Protein AF-A0A956T4F5-F1 (afdb_monomer)

Solvent-accessible surface area (backbone atoms only — not comparable to full-atom values): 15532 Å² total; per-residue (Å²): 133,88,69,66,52,70,60,81,88,74,70,82,88,68,97,42,76,66,61,39,50,54,54,38,51,53,53,50,50,52,49,47,51,52,44,39,70,31,32,13,42,16,60,42,51,35,30,47,86,89,40,77,36,10,12,63,52,49,34,83,88,35,8,64,50,101,41,30,34,31,55,33,59,50,64,22,69,55,104,52,59,68,30,58,40,16,63,49,53,68,54,77,73,78,88,70,87,65,55,67,67,52,47,54,20,51,56,23,54,68,61,42,72,84,61,67,57,30,26,33,36,29,26,37,18,40,54,58,66,95,82,64,94,74,55,38,65,18,28,36,34,31,26,48,99,24,27,53,62,45,75,46,72,70,45,92,64,59,32,52,47,29,43,35,34,42,35,45,39,77,91,61,58,55,40,98,80,68,66,43,73,48,97,41,72,66,54,55,50,51,53,52,49,52,40,53,24,47,40,50,51,51,47,55,35,53,54,56,48,55,59,47,48,54,50,52,51,51,45,64,74,61,76,74,68,66,75,66,56,60,58,50,52,55,57,55,47,47,78,75,34,41,46,36,38,33,64,44,60,50,59,66,65,44,72,80,49,84,70,54,68,74,54,57,56,45,54,54,48,54,47,54,44,50,52,49,44,43,56,63,56,71,111

Nearest PDB structures (foldseek):
  4z1i-assembly2_D  TM=3.838E-01  e=1.469E-02  Homo sapiens
  7k7t-assembly1_A  TM=4.422E-01  e=2.467E-01  Homo sapiens
  7k7t-assembly2_B  TM=4.558E-01  e=5.298E-01  Homo sapiens

Foldseek 3Di:
DQDADEDDDFDPDDDDPVVRVVVSVVVLVVVCVQCLAWQLQALHFYARPNDTRNAPLSHPQAHDDPFKFFQAKWFFAFPAPKRFGRPCNQDQDDQDPDDPSNNLSSLLSNLDDDDGIGQKIKTWMAGHDPDDDPFGFAKEQEDENSTRLDIDGLFPDGHRIYMYIYHYCPPFDADPVNSGGDPDPVVVVVSLRNLVRVLVLLVVLLVLVVVVVVVVVVCVVVVDDDLVVLVVSLVVVSVVTSSSNSLSVLVSVCVVDPNDVVSVVVSVVVSVRSVVNSVSSVD

Sequence (283 aa):
VKTTLTVKLRAEGESSWVGGIVKTADLNSEIQNVLGKWCYTCPVPLIVDGRRLDSLQACRGHGWGPTTYPLALGFAEAPLPALPISPGTFEKRPKSKGHRVEQDATEAMARVSPRSVASVPFLVTYHLEEKERTPHQSLIYWVEDGVVVETEPLLCEQSTTTVGCFVNAEGLEADSSCLRLRDTEERARRKMMVREAVATELREISVLDESLEELAESARSQGSLNRKMFLLAGFGAFWVSPVAAVLLAGAAWFSGRSPDAQIQERIRRYRAEIEELLGILES

Structure (mmCIF, N/CA/C/O backbone):
data_AF-A0A956T4F5-F1
#
_entry.id   AF-A0A956T4F5-F1
#
loop_
_atom_site.group_PDB
_atom_site.id
_atom_site.type_symbol
_atom_site.label_atom_id
_atom_site.label_alt_id
_atom_site.label_comp_id
_atom_site.label_asym_id
_atom_site.label_entity_id
_atom_site.label_seq_id
_atom_site.pdbx_PDB_ins_code
_atom_site.Cartn_x
_atom_site.Cartn_y
_atom_site.Cartn_z
_atom_site.occupancy
_atom_site.B_iso_or_equiv
_atom_site.auth_seq_id
_atom_site.auth_comp_id
_atom_site.auth_asym_id
_atom_site.auth_atom_id
_atom_site.pdbx_PDB_model_num
ATOM 1 N N . VAL A 1 1 ? 4.367 -26.114 -7.896 1.00 45.06 1 VAL A N 1
ATOM 2 C CA . VAL A 1 1 ? 5.340 -25.539 -8.856 1.00 45.06 1 VAL A CA 1
ATOM 3 C C . VAL A 1 1 ? 5.449 -24.054 -8.541 1.00 45.06 1 VAL A C 1
ATOM 5 O O . VAL A 1 1 ? 4.413 -23.410 -8.497 1.00 45.06 1 VAL A O 1
ATOM 8 N N . LYS A 1 2 ? 6.634 -23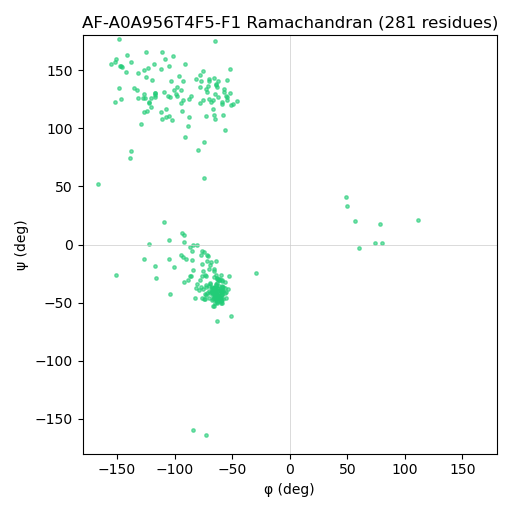.529 -8.194 1.00 52.97 2 LYS A N 1
ATOM 9 C CA . LYS A 1 2 ? 6.825 -22.083 -7.974 1.00 52.97 2 LYS A CA 1
ATOM 10 C C . LYS A 1 2 ? 7.171 -21.458 -9.323 1.00 52.97 2 LYS A C 1
ATOM 12 O O . LYS A 1 2 ? 8.283 -21.642 -9.804 1.00 52.97 2 LYS A O 1
ATOM 17 N N . THR A 1 3 ? 6.203 -20.805 -9.952 1.00 72.69 3 THR A N 1
ATOM 18 C CA . THR A 1 3 ? 6.427 -20.055 -11.192 1.00 72.69 3 THR A CA 1
ATOM 19 C C . THR A 1 3 ? 7.143 -18.758 -10.836 1.00 72.69 3 THR A C 1
ATOM 21 O O . THR A 1 3 ? 6.658 -18.015 -9.992 1.00 72.69 3 THR A O 1
ATOM 24 N N . THR A 1 4 ? 8.299 -18.497 -11.441 1.00 74.62 4 THR A N 1
ATOM 25 C CA . THR A 1 4 ? 9.042 -17.236 -11.303 1.00 74.62 4 THR A CA 1
ATOM 26 C C . THR A 1 4 ? 9.103 -16.578 -12.671 1.00 74.62 4 THR A C 1
ATOM 28 O O . THR A 1 4 ? 9.553 -17.215 -13.625 1.00 74.62 4 THR A O 1
ATOM 31 N N . LEU A 1 5 ? 8.697 -15.311 -12.771 1.00 75.19 5 LEU A N 1
ATOM 32 C CA . LEU A 1 5 ? 8.896 -14.530 -13.987 1.00 75.19 5 LEU A CA 1
ATOM 33 C C . LEU A 1 5 ? 10.273 -13.868 -13.914 1.00 75.19 5 LEU A C 1
ATOM 35 O O . LEU A 1 5 ? 10.508 -12.978 -13.098 1.00 75.19 5 LEU A O 1
ATOM 39 N N . THR A 1 6 ? 11.202 -14.344 -14.744 1.00 73.94 6 THR A N 1
ATOM 40 C CA . THR A 1 6 ? 12.528 -13.735 -14.902 1.00 73.94 6 THR A CA 1
ATOM 41 C C . THR A 1 6 ? 12.632 -13.126 -16.288 1.00 73.94 6 THR A C 1
ATOM 43 O O . THR A 1 6 ? 12.647 -13.852 -17.281 1.00 73.94 6 THR A O 1
ATOM 46 N N . VAL A 1 7 ? 12.743 -11.802 -16.354 1.00 72.31 7 VAL A N 1
ATOM 47 C CA . VAL A 1 7 ? 12.974 -11.092 -17.616 1.00 72.31 7 VAL A CA 1
ATOM 48 C C . VAL A 1 7 ? 14.481 -10.890 -17.776 1.00 72.31 7 VAL A C 1
ATOM 50 O O . VAL A 1 7 ? 15.108 -10.216 -16.962 1.00 72.31 7 VAL A O 1
ATOM 53 N N . LYS A 1 8 ? 15.070 -11.521 -18.800 1.00 68.00 8 LYS A N 1
ATOM 54 C CA . LYS A 1 8 ? 16.459 -11.300 -19.235 1.00 68.00 8 LYS A CA 1
ATOM 55 C C . LYS A 1 8 ? 16.438 -10.905 -20.700 1.00 68.00 8 LYS A C 1
ATOM 57 O O . LYS A 1 8 ? 16.079 -11.727 -21.539 1.00 68.00 8 LYS A O 1
ATOM 62 N N . LEU A 1 9 ? 16.840 -9.679 -21.005 1.00 61.72 9 LEU A N 1
ATOM 63 C CA . LEU A 1 9 ? 16.945 -9.223 -22.384 1.00 61.72 9 LEU A CA 1
ATOM 64 C C . LEU A 1 9 ? 18.374 -9.370 -22.900 1.00 61.72 9 LEU A C 1
ATOM 66 O O . LEU A 1 9 ? 19.352 -9.183 -22.175 1.00 61.72 9 LEU A O 1
ATOM 70 N N . ARG A 1 10 ? 18.478 -9.696 -24.186 1.00 58.00 10 ARG A N 1
ATOM 71 C CA . ARG A 1 10 ? 19.693 -9.562 -24.986 1.00 58.00 10 ARG A CA 1
ATOM 72 C C . ARG A 1 10 ? 19.320 -8.772 -26.230 1.00 58.00 10 ARG A C 1
ATOM 74 O O . ARG A 1 10 ? 18.398 -9.173 -26.931 1.00 58.00 10 ARG A O 1
ATOM 81 N N . ALA A 1 11 ? 20.025 -7.679 -26.507 1.00 56.50 11 ALA A N 1
ATOM 82 C CA . ALA A 1 11 ? 19.930 -7.032 -27.808 1.00 56.50 11 ALA A CA 1
ATOM 83 C C . ALA A 1 11 ? 20.501 -7.982 -28.877 1.00 56.50 11 ALA A C 1
ATOM 85 O O . ALA A 1 11 ? 21.700 -8.271 -28.881 1.00 56.50 11 ALA A O 1
ATOM 86 N N . GLU A 1 12 ? 19.651 -8.505 -29.759 1.00 49.56 12 GLU A N 1
ATOM 87 C CA . GLU A 1 12 ? 20.096 -9.243 -30.942 1.00 49.56 12 GLU A CA 1
ATOM 88 C C . GLU A 1 12 ? 20.382 -8.255 -32.084 1.00 49.56 12 GLU A C 1
ATOM 90 O O . GLU A 1 12 ? 19.535 -7.430 -32.418 1.00 49.56 12 GLU A O 1
ATOM 95 N N . GLY A 1 13 ? 21.575 -8.347 -32.692 1.00 55.25 13 GLY A N 1
ATOM 96 C CA . GLY A 1 13 ? 21.835 -7.753 -34.012 1.00 55.25 13 GLY A CA 1
ATOM 97 C C . GLY A 1 13 ? 22.795 -6.559 -34.128 1.00 55.25 13 GLY A C 1
ATOM 98 O O . GLY A 1 13 ? 22.721 -5.876 -35.146 1.00 55.25 13 GLY A O 1
ATOM 99 N N . GLU A 1 14 ? 23.716 -6.289 -33.190 1.00 51.12 14 GLU A N 1
ATOM 100 C CA . GLU A 1 14 ? 24.635 -5.133 -33.319 1.00 51.12 14 GLU A CA 1
ATOM 101 C C . GLU A 1 14 ? 26.137 -5.460 -33.358 1.00 51.12 14 GLU A C 1
ATOM 103 O O . GLU A 1 14 ? 26.650 -6.322 -32.648 1.00 51.12 14 GLU A O 1
ATOM 108 N N . SER A 1 15 ? 26.849 -4.706 -34.206 1.00 54.31 15 SER A N 1
ATOM 109 C CA . SER A 1 15 ? 28.249 -4.886 -34.615 1.00 54.31 15 SER A CA 1
ATOM 110 C C . SER A 1 15 ? 29.295 -4.370 -33.617 1.00 54.31 15 SER A C 1
ATOM 112 O O . SER A 1 15 ? 30.492 -4.523 -33.862 1.00 54.31 15 SER A O 1
ATOM 114 N N . SER A 1 16 ? 28.884 -3.796 -32.479 1.00 61.06 16 SER A N 1
ATOM 115 C CA . SER A 1 16 ? 29.803 -3.441 -31.392 1.00 61.06 16 SER A CA 1
ATOM 116 C C . SER A 1 16 ? 29.287 -3.932 -30.041 1.00 61.06 16 SER A C 1
ATOM 118 O O . SER A 1 16 ? 28.170 -3.626 -29.624 1.00 61.06 16 SER A O 1
ATOM 120 N N . TRP A 1 17 ? 30.138 -4.678 -29.337 1.00 57.03 17 TRP A N 1
ATOM 121 C CA . TRP A 1 17 ? 29.844 -5.251 -28.023 1.00 57.03 17 TRP A CA 1
ATOM 122 C C . TRP A 1 17 ? 29.468 -4.181 -26.982 1.00 57.03 17 TRP A C 1
ATOM 124 O O . TRP A 1 17 ? 28.561 -4.392 -26.185 1.00 57.03 17 TRP A O 1
ATOM 134 N N . VAL A 1 18 ? 30.097 -3.001 -27.035 1.00 62.97 18 VAL A N 1
ATOM 135 C CA . VAL A 1 18 ? 29.829 -1.892 -26.100 1.00 62.97 18 VAL A CA 1
ATOM 136 C C . VAL A 1 18 ? 28.482 -1.214 -26.382 1.00 62.97 18 VAL A C 1
ATOM 138 O O . VAL A 1 18 ? 27.733 -0.948 -25.444 1.00 62.97 18 VAL A O 1
ATOM 141 N N . GLY A 1 19 ? 28.135 -0.976 -27.653 1.00 60.16 19 GLY A N 1
ATOM 142 C CA . GLY A 1 19 ? 26.847 -0.374 -28.029 1.00 60.16 19 GLY A CA 1
ATOM 143 C C . GLY A 1 19 ? 25.652 -1.258 -27.660 1.00 60.16 19 GLY A C 1
ATOM 144 O O . GLY A 1 19 ? 24.669 -0.766 -27.105 1.00 60.16 19 GLY A O 1
ATOM 145 N N . GLY A 1 20 ? 25.794 -2.575 -27.850 1.00 62.25 20 GLY A N 1
ATOM 146 C CA . GLY A 1 20 ? 24.788 -3.549 -27.427 1.00 62.25 20 GLY A CA 1
ATOM 147 C C . GLY A 1 20 ? 24.590 -3.594 -25.906 1.00 62.25 20 GLY A C 1
ATOM 148 O O . GLY A 1 20 ? 23.461 -3.762 -25.445 1.00 62.25 20 GLY A O 1
ATOM 149 N N . ILE A 1 21 ? 25.651 -3.388 -25.113 1.00 66.69 21 ILE A N 1
ATOM 150 C CA . ILE A 1 21 ? 25.569 -3.343 -23.641 1.00 66.69 21 ILE A CA 1
ATOM 151 C C . ILE A 1 21 ? 24.789 -2.117 -23.161 1.00 66.69 21 ILE A C 1
ATOM 153 O O . ILE A 1 21 ? 23.898 -2.267 -22.328 1.00 66.69 21 ILE A O 1
ATOM 157 N N . VAL A 1 22 ? 25.089 -0.924 -23.688 1.00 68.50 22 VAL A N 1
ATOM 158 C CA . VAL A 1 22 ? 24.422 0.321 -23.263 1.00 68.50 22 VAL A CA 1
ATOM 159 C C . VAL A 1 22 ? 22.933 0.285 -23.605 1.00 68.50 22 VAL A C 1
ATOM 161 O O . VAL A 1 22 ? 22.104 0.496 -22.726 1.00 68.50 22 VAL A O 1
ATOM 164 N N . LYS A 1 23 ? 22.572 -0.103 -24.836 1.00 71.75 23 LYS A N 1
ATOM 165 C CA . LYS A 1 23 ? 21.159 -0.211 -25.239 1.00 71.75 23 LYS A CA 1
ATOM 166 C C . LYS A 1 23 ? 20.384 -1.262 -24.446 1.00 71.75 23 LYS A C 1
ATOM 168 O O . LYS A 1 23 ? 19.222 -1.044 -24.117 1.00 71.75 23 LYS A O 1
ATOM 173 N N . THR A 1 24 ? 21.014 -2.395 -24.126 1.00 73.62 24 THR A N 1
ATOM 174 C CA . THR A 1 24 ? 20.380 -3.418 -23.279 1.00 73.62 24 THR A CA 1
ATOM 175 C C . THR A 1 24 ? 20.152 -2.882 -21.863 1.00 73.62 24 THR A C 1
ATOM 177 O O . THR A 1 24 ? 19.097 -3.130 -21.288 1.00 73.62 24 THR A O 1
ATOM 180 N N . ALA A 1 25 ? 21.099 -2.115 -21.314 1.00 76.31 25 ALA A N 1
ATOM 181 C CA . ALA A 1 25 ? 20.955 -1.498 -19.997 1.00 76.31 25 ALA A CA 1
ATOM 182 C C . ALA A 1 25 ? 19.829 -0.450 -19.959 1.00 76.31 25 ALA A C 1
ATOM 184 O O . ALA A 1 25 ? 19.040 -0.447 -19.013 1.00 76.31 25 ALA A O 1
ATOM 185 N N . ASP A 1 26 ? 19.711 0.386 -20.993 1.00 81.44 26 ASP A N 1
ATOM 186 C CA . ASP A 1 26 ? 18.638 1.381 -21.103 1.00 81.44 26 ASP A CA 1
ATOM 187 C C . ASP A 1 26 ? 17.261 0.710 -21.201 1.00 81.44 26 ASP A C 1
ATOM 189 O O . ASP A 1 26 ? 16.349 1.051 -20.447 1.00 81.44 26 ASP A O 1
ATOM 193 N N . LEU A 1 27 ? 17.133 -0.312 -22.056 1.00 81.06 27 LEU A N 1
ATOM 194 C CA . LEU A 1 27 ? 15.893 -1.073 -22.210 1.00 81.06 27 LEU A CA 1
ATOM 195 C C . LEU A 1 27 ? 15.505 -1.800 -20.914 1.00 81.06 27 LEU A C 1
ATOM 197 O O . LEU A 1 27 ? 14.345 -1.772 -20.502 1.00 81.06 27 LEU A O 1
ATOM 201 N N . ASN A 1 28 ? 16.470 -2.422 -20.235 1.00 79.50 28 ASN A N 1
ATOM 202 C CA . ASN A 1 28 ? 16.222 -3.077 -18.953 1.00 79.50 28 ASN A CA 1
ATOM 203 C C . ASN A 1 28 ? 15.793 -2.078 -17.876 1.00 79.50 28 ASN A C 1
ATOM 205 O O . ASN A 1 28 ? 14.898 -2.380 -17.088 1.00 79.50 28 ASN A O 1
ATOM 209 N N . SER A 1 29 ? 16.398 -0.888 -17.852 1.00 84.88 29 SER A N 1
ATOM 210 C CA . SER A 1 29 ? 16.014 0.195 -16.945 1.00 84.88 29 SER A CA 1
ATOM 211 C C . SER A 1 29 ? 14.584 0.666 -17.214 1.00 84.88 29 SER A C 1
ATOM 213 O O . SER A 1 29 ? 13.800 0.830 -16.279 1.00 84.88 29 SER A O 1
ATOM 215 N N . GLU A 1 30 ? 14.201 0.826 -18.482 1.00 88.19 30 GLU A N 1
ATOM 216 C CA . GLU A 1 30 ? 12.838 1.192 -18.870 1.00 88.19 30 GLU A CA 1
ATOM 217 C C . GLU A 1 30 ? 11.822 0.124 -18.445 1.00 88.19 30 GLU A C 1
ATOM 219 O O . GLU A 1 30 ? 10.842 0.440 -17.767 1.00 88.19 30 GLU A O 1
ATOM 224 N N . ILE A 1 31 ? 12.094 -1.152 -18.730 1.00 87.94 31 ILE A N 1
ATOM 225 C CA . ILE A 1 31 ? 11.236 -2.265 -18.304 1.00 87.94 31 ILE A CA 1
ATOM 226 C C . ILE A 1 31 ? 11.154 -2.346 -16.784 1.00 87.94 31 ILE A C 1
ATOM 228 O O . ILE A 1 31 ? 10.062 -2.482 -16.236 1.00 87.94 31 ILE A O 1
ATOM 232 N N . GLN A 1 32 ? 12.282 -2.229 -16.082 1.00 89.06 32 GLN A N 1
ATOM 233 C CA . GLN A 1 32 ? 12.299 -2.219 -14.625 1.00 89.06 32 GLN A CA 1
ATOM 234 C C . GLN A 1 32 ? 11.463 -1.057 -14.075 1.00 89.06 32 GLN A C 1
ATOM 236 O O . GLN A 1 32 ? 10.746 -1.230 -13.089 1.00 89.06 32 GLN A O 1
ATOM 241 N N . ASN A 1 33 ? 11.517 0.114 -14.709 1.00 90.56 33 ASN A N 1
ATOM 242 C CA . ASN A 1 33 ? 10.722 1.267 -14.315 1.00 90.56 33 ASN A CA 1
ATOM 243 C C . ASN A 1 33 ? 9.226 1.042 -14.537 1.00 90.56 33 ASN A C 1
ATOM 245 O O . ASN A 1 33 ? 8.443 1.365 -13.643 1.00 90.56 33 ASN A O 1
ATOM 249 N N . VAL A 1 34 ? 8.829 0.486 -15.683 1.00 92.75 34 VAL A N 1
ATOM 250 C CA . VAL A 1 34 ? 7.424 0.191 -16.001 1.00 92.75 34 VAL A CA 1
ATOM 251 C C . VAL A 1 34 ? 6.884 -0.904 -15.080 1.00 92.75 34 VAL A C 1
ATOM 253 O O . VAL A 1 34 ? 5.889 -0.687 -14.391 1.00 92.75 34 VAL A O 1
ATOM 256 N N . LEU A 1 35 ? 7.571 -2.044 -14.986 1.00 93.62 35 LEU A N 1
ATOM 257 C CA . LEU A 1 35 ? 7.162 -3.163 -14.134 1.00 93.62 35 LEU A CA 1
ATOM 258 C C . LEU A 1 35 ? 7.198 -2.795 -12.650 1.00 93.62 35 LEU A C 1
ATOM 260 O O . LEU A 1 35 ? 6.288 -3.144 -11.911 1.00 93.62 35 LEU A O 1
ATOM 264 N N . GLY A 1 36 ? 8.201 -2.042 -12.202 1.00 92.44 36 GLY A N 1
ATOM 265 C CA . GLY A 1 36 ? 8.268 -1.561 -10.822 1.00 92.44 36 GLY A CA 1
ATOM 266 C C . GLY A 1 36 ? 7.217 -0.497 -10.500 1.00 92.44 36 GLY A C 1
ATOM 267 O O . GLY A 1 36 ? 6.903 -0.286 -9.334 1.00 92.44 36 GLY A O 1
ATOM 268 N N . LYS A 1 37 ? 6.666 0.190 -11.509 1.00 93.25 37 LYS A N 1
ATOM 269 C CA . LYS A 1 37 ? 5.573 1.151 -11.319 1.00 93.25 37 LYS A CA 1
ATOM 270 C C . LYS A 1 37 ? 4.212 0.466 -11.233 1.00 93.25 37 LYS A C 1
ATOM 272 O O . LYS A 1 37 ? 3.384 0.925 -10.456 1.00 93.25 37 LYS A O 1
ATOM 277 N N . TRP A 1 38 ? 3.986 -0.585 -12.017 1.00 95.44 38 TRP A N 1
ATOM 278 C CA . TRP A 1 38 ? 2.646 -1.146 -12.199 1.00 95.44 38 TRP A CA 1
ATOM 279 C C . TRP A 1 38 ? 2.490 -2.578 -11.687 1.00 95.44 38 TRP A C 1
ATOM 281 O O . TRP A 1 38 ? 1.413 -2.934 -11.244 1.00 95.44 38 TRP A O 1
ATOM 291 N N . CYS A 1 39 ? 3.541 -3.394 -11.677 1.00 96.12 39 CYS A N 1
ATOM 292 C CA . CYS A 1 39 ? 3.452 -4.838 -11.422 1.00 96.12 39 CYS A CA 1
ATOM 293 C C . CYS A 1 39 ? 4.040 -5.258 -10.067 1.00 96.12 39 CYS A C 1
ATOM 295 O O . CYS A 1 39 ? 4.386 -6.422 -9.865 1.00 96.12 39 CYS A O 1
ATOM 297 N N . TYR A 1 40 ? 4.193 -4.330 -9.121 1.00 95.50 40 TYR A N 1
ATOM 298 C CA . TYR A 1 40 ? 4.737 -4.651 -7.798 1.00 95.50 40 TYR A CA 1
ATOM 299 C C . TYR A 1 40 ? 3.768 -5.475 -6.928 1.00 95.50 40 TYR A C 1
ATOM 301 O O . TYR A 1 40 ? 4.166 -6.004 -5.895 1.00 95.50 40 TYR A O 1
ATOM 309 N N . THR A 1 41 ? 2.514 -5.633 -7.359 1.00 97.00 41 THR A N 1
ATOM 310 C CA . THR A 1 41 ? 1.499 -6.497 -6.739 1.00 97.00 41 THR A CA 1
ATOM 311 C C . THR A 1 41 ? 1.449 -7.899 -7.361 1.00 97.00 41 THR A C 1
ATOM 313 O O . THR A 1 41 ? 0.541 -8.671 -7.061 1.00 97.00 41 THR A O 1
ATOM 316 N N . CYS A 1 42 ? 2.421 -8.259 -8.212 1.00 96.19 42 CYS A N 1
ATOM 317 C CA . CYS A 1 42 ? 2.436 -9.537 -8.923 1.00 96.19 42 CYS A CA 1
ATOM 318 C C . CYS A 1 42 ? 2.341 -10.737 -7.952 1.00 96.19 42 CYS A C 1
ATOM 320 O O . CYS A 1 42 ? 3.150 -10.843 -7.024 1.00 96.19 42 CYS A O 1
ATOM 322 N N . PRO A 1 43 ? 1.393 -11.676 -8.156 1.00 94.00 43 PRO A N 1
ATOM 323 C CA . PRO A 1 43 ? 1.180 -12.808 -7.247 1.00 94.00 43 PRO A CA 1
ATOM 324 C C . PRO A 1 43 ? 2.294 -13.858 -7.323 1.00 94.00 43 PRO A C 1
ATOM 326 O O . PRO A 1 43 ? 2.397 -14.744 -6.471 1.00 94.00 43 PRO A O 1
ATOM 329 N N . VAL A 1 44 ? 3.129 -13.782 -8.359 1.00 93.12 44 VAL A N 1
ATOM 330 C CA . VAL A 1 44 ? 4.293 -14.640 -8.557 1.00 93.12 44 VAL A CA 1
ATOM 331 C C . VAL A 1 44 ? 5.573 -13.818 -8.408 1.00 93.12 44 VAL A C 1
ATOM 333 O O . VAL A 1 44 ? 5.570 -12.629 -8.722 1.00 93.12 44 VAL A O 1
ATOM 336 N N . PRO A 1 45 ? 6.689 -14.430 -7.969 1.00 93.94 45 PRO A N 1
ATOM 337 C CA . PRO A 1 45 ? 7.976 -13.750 -7.925 1.00 93.94 45 PRO A CA 1
ATOM 338 C C . PRO A 1 45 ? 8.323 -13.090 -9.266 1.00 93.94 45 PRO A C 1
ATOM 340 O O . PRO A 1 45 ? 8.452 -13.782 -10.283 1.00 93.94 45 PRO A O 1
ATOM 343 N N . LEU A 1 46 ? 8.502 -11.768 -9.239 1.00 92.56 46 LEU A N 1
ATOM 344 C CA . LEU A 1 46 ? 8.830 -10.925 -10.382 1.00 92.56 46 LEU A CA 1
ATOM 345 C C . LEU A 1 46 ? 10.254 -10.407 -10.213 1.00 92.56 46 LEU A C 1
ATOM 347 O O . LEU A 1 46 ? 10.524 -9.557 -9.363 1.00 92.56 46 LEU A O 1
ATOM 351 N N . ILE A 1 47 ? 11.174 -10.933 -11.019 1.00 90.31 47 ILE A N 1
ATOM 352 C CA . ILE A 1 47 ? 12.597 -10.604 -10.933 1.00 90.31 47 ILE A CA 1
ATOM 353 C C . ILE A 1 47 ? 13.071 -10.052 -12.277 1.00 90.31 47 ILE A C 1
ATOM 355 O O . ILE A 1 47 ? 12.992 -10.723 -13.307 1.00 90.31 47 ILE A O 1
ATOM 359 N N . VAL A 1 48 ? 13.615 -8.838 -12.250 1.00 85.25 48 VAL A N 1
ATOM 360 C CA . VAL A 1 48 ? 14.195 -8.151 -13.412 1.00 85.25 48 VAL A CA 1
ATOM 361 C C . VAL A 1 48 ? 15.641 -7.816 -13.073 1.00 85.25 48 VAL A C 1
ATOM 363 O O . VAL A 1 48 ? 15.903 -7.187 -12.051 1.00 85.25 48 VAL A O 1
ATOM 366 N N . ASP A 1 49 ? 16.591 -8.304 -13.872 1.00 83.75 49 ASP A N 1
ATOM 367 C CA . ASP A 1 49 ? 18.034 -8.122 -13.637 1.00 83.75 49 ASP A CA 1
ATOM 368 C C . ASP A 1 49 ? 18.497 -8.460 -12.207 1.00 83.75 49 ASP A C 1
ATOM 370 O O . ASP A 1 49 ? 19.300 -7.769 -11.581 1.00 83.75 49 ASP A O 1
ATOM 374 N N . GLY A 1 50 ? 17.957 -9.552 -11.655 1.00 83.88 50 GLY A N 1
ATOM 375 C CA . GLY A 1 50 ? 18.287 -10.020 -10.305 1.00 83.88 50 GLY A CA 1
ATOM 376 C C . GLY A 1 50 ? 17.683 -9.180 -9.176 1.00 83.88 50 GLY A C 1
ATOM 377 O O . GLY A 1 50 ? 17.897 -9.497 -8.008 1.00 83.88 50 GLY A O 1
ATOM 378 N N . ARG A 1 51 ? 16.906 -8.141 -9.498 1.00 85.50 51 ARG A N 1
ATOM 379 C CA . ARG A 1 51 ? 16.152 -7.340 -8.534 1.00 85.50 51 ARG A CA 1
ATOM 380 C C . ARG A 1 51 ? 14.709 -7.814 -8.492 1.00 85.50 51 ARG A C 1
ATOM 382 O O . ARG A 1 51 ? 14.045 -7.912 -9.521 1.00 85.50 51 ARG A O 1
ATOM 389 N N . ARG A 1 52 ? 14.231 -8.099 -7.287 1.00 90.06 52 ARG A N 1
ATOM 390 C CA . ARG A 1 52 ? 12.838 -8.456 -7.043 1.00 90.06 52 ARG A CA 1
ATOM 391 C C . ARG A 1 52 ? 11.962 -7.203 -7.048 1.00 90.06 52 ARG A C 1
ATOM 393 O O . ARG A 1 52 ? 12.351 -6.203 -6.449 1.00 90.06 52 ARG A O 1
ATOM 400 N N . LEU A 1 53 ? 10.814 -7.264 -7.718 1.00 91.81 53 LEU A N 1
ATOM 401 C CA . LEU A 1 53 ? 9.875 -6.145 -7.861 1.00 91.81 53 LEU A CA 1
ATOM 402 C C . LEU A 1 53 ? 8.505 -6.412 -7.218 1.00 91.81 53 LEU A C 1
ATOM 404 O O . LEU A 1 53 ? 7.783 -5.459 -6.955 1.00 91.81 53 LEU A O 1
ATOM 408 N N . ASP A 1 54 ? 8.147 -7.671 -6.944 1.00 94.25 54 ASP A N 1
ATOM 409 C CA . ASP A 1 54 ? 6.850 -8.060 -6.372 1.00 94.25 54 ASP A CA 1
ATOM 410 C C . ASP A 1 54 ? 6.803 -7.847 -4.850 1.00 94.25 54 ASP A C 1
ATOM 412 O O . ASP A 1 54 ? 7.005 -8.764 -4.059 1.00 94.25 54 ASP A O 1
ATOM 416 N N . SER A 1 55 ? 6.558 -6.619 -4.411 1.00 95.12 55 SER A N 1
ATOM 417 C CA . SER A 1 55 ? 6.316 -6.301 -3.006 1.00 95.12 55 SER A CA 1
ATOM 418 C C . SER A 1 55 ? 5.365 -5.120 -2.904 1.00 95.12 55 SER A C 1
ATOM 420 O O . SER A 1 55 ? 5.597 -4.091 -3.536 1.00 95.12 55 SER A O 1
ATOM 422 N N . LEU A 1 56 ? 4.355 -5.199 -2.031 1.00 95.88 56 LEU A N 1
ATOM 423 C CA . LEU A 1 56 ? 3.511 -4.034 -1.724 1.00 95.88 56 LEU A CA 1
ATOM 424 C C . LEU A 1 56 ? 4.358 -2.848 -1.242 1.00 95.88 56 LEU A C 1
ATOM 426 O O . LEU A 1 56 ? 4.078 -1.695 -1.559 1.00 95.88 56 LEU A O 1
ATOM 430 N N . GLN A 1 57 ? 5.462 -3.139 -0.550 1.00 93.19 57 GLN A N 1
ATOM 431 C CA . GLN A 1 57 ? 6.413 -2.147 -0.056 1.00 93.19 57 GLN A CA 1
ATOM 432 C C . GLN A 1 57 ? 7.261 -1.506 -1.170 1.00 93.19 57 GLN A C 1
ATOM 434 O O . GLN A 1 57 ? 8.001 -0.565 -0.894 1.00 93.19 57 GLN A O 1
ATOM 439 N N . ALA A 1 58 ? 7.197 -2.008 -2.407 1.00 93.19 58 ALA A N 1
ATOM 440 C CA . ALA A 1 58 ? 7.803 -1.379 -3.582 1.00 93.19 58 ALA A CA 1
ATOM 441 C C . ALA A 1 58 ? 6.872 -0.342 -4.242 1.00 93.19 58 ALA A C 1
ATOM 443 O O . ALA A 1 58 ? 7.273 0.320 -5.201 1.00 93.19 58 ALA A O 1
ATOM 444 N N . CYS A 1 59 ? 5.652 -0.161 -3.720 1.00 94.88 59 CYS A N 1
ATOM 445 C CA . CYS A 1 59 ? 4.760 0.914 -4.132 1.00 94.88 59 CYS A CA 1
ATOM 446 C C . CYS A 1 59 ? 5.457 2.275 -3.995 1.00 94.88 59 CYS A C 1
ATOM 448 O O . CYS A 1 59 ? 5.901 2.650 -2.915 1.00 94.88 59 CYS A O 1
ATOM 450 N N . ARG A 1 60 ? 5.522 3.059 -5.074 1.00 90.75 60 ARG A N 1
ATOM 451 C CA . ARG A 1 60 ? 6.254 4.340 -5.077 1.00 90.75 60 ARG A CA 1
ATOM 452 C C . ARG A 1 60 ? 5.655 5.410 -4.159 1.00 90.75 60 ARG A C 1
ATOM 454 O O . ARG A 1 60 ? 6.382 6.300 -3.744 1.00 90.75 60 ARG A O 1
ATOM 461 N N . GLY A 1 61 ? 4.344 5.358 -3.910 1.00 91.38 61 GLY A N 1
ATOM 462 C CA . GLY A 1 61 ? 3.638 6.374 -3.119 1.00 91.38 61 GLY A CA 1
ATOM 463 C C . GLY A 1 61 ? 3.551 6.057 -1.627 1.00 91.38 61 GLY A C 1
ATOM 464 O O . GLY A 1 61 ? 3.562 6.972 -0.819 1.00 91.38 61 GLY A O 1
ATOM 465 N N . HIS A 1 62 ? 3.473 4.773 -1.270 1.00 93.88 62 HIS A N 1
ATOM 466 C CA . HIS A 1 62 ? 3.241 4.328 0.113 1.00 93.88 62 HIS A CA 1
ATOM 467 C C . HIS A 1 62 ? 4.290 3.323 0.618 1.00 93.88 62 HIS A C 1
ATOM 469 O O . HIS A 1 62 ? 4.372 3.026 1.807 1.00 93.88 62 HIS A O 1
ATOM 475 N N . GLY A 1 63 ? 5.109 2.779 -0.273 1.00 91.69 63 GLY A N 1
ATOM 476 C CA . GLY A 1 63 ? 6.203 1.887 0.071 1.00 91.69 63 GLY A CA 1
ATOM 477 C C . GLY A 1 63 ? 7.472 2.633 0.474 1.00 91.69 63 GLY A C 1
ATOM 478 O O . GLY A 1 63 ? 7.462 3.803 0.860 1.00 91.69 63 GLY A O 1
ATOM 479 N N . TRP A 1 64 ? 8.594 1.929 0.379 1.00 89.38 64 TRP A N 1
ATOM 480 C CA . TRP A 1 64 ? 9.907 2.464 0.711 1.00 89.38 64 TRP A CA 1
ATOM 481 C C . TRP A 1 64 ? 10.371 3.511 -0.299 1.00 89.38 64 TRP A C 1
ATOM 483 O O . TRP A 1 64 ? 10.516 3.220 -1.487 1.00 89.38 64 TRP A O 1
ATOM 493 N N . GLY A 1 65 ? 10.715 4.692 0.202 1.00 87.31 65 GLY A N 1
ATOM 494 C CA . GLY A 1 65 ? 11.296 5.773 -0.584 1.00 87.31 65 GLY A CA 1
ATOM 495 C C . GLY A 1 65 ? 12.263 6.623 0.242 1.00 87.31 65 GLY A C 1
ATOM 496 O O . GLY A 1 65 ? 12.436 6.381 1.435 1.00 87.31 65 GLY A O 1
ATOM 497 N N . PRO A 1 66 ? 12.917 7.624 -0.373 1.00 83.69 66 PRO A N 1
ATOM 498 C CA . PRO A 1 66 ? 13.819 8.535 0.341 1.00 83.69 66 PRO A CA 1
ATOM 499 C C . PRO A 1 66 ? 13.125 9.301 1.478 1.00 83.69 66 PRO A C 1
ATOM 501 O O . PRO A 1 66 ? 13.742 9.615 2.494 1.00 83.69 66 PRO A O 1
ATOM 504 N N . THR A 1 67 ? 11.835 9.580 1.301 1.00 84.06 67 THR A N 1
ATOM 505 C CA . THR A 1 67 ? 10.999 10.362 2.218 1.00 84.06 67 THR A CA 1
ATOM 506 C C . THR A 1 67 ? 9.779 9.586 2.710 1.00 84.06 67 THR A C 1
ATOM 508 O O . THR A 1 67 ? 9.012 10.122 3.496 1.00 84.06 67 THR A O 1
ATOM 511 N N . THR A 1 68 ? 9.588 8.331 2.294 1.00 85.81 68 THR A N 1
ATOM 512 C CA . THR A 1 68 ? 8.378 7.550 2.591 1.00 85.81 68 THR A CA 1
ATOM 513 C C . THR A 1 68 ? 8.727 6.277 3.357 1.00 85.81 68 THR A C 1
ATOM 515 O O . THR A 1 68 ? 9.574 5.479 2.936 1.00 85.81 68 THR A O 1
ATOM 518 N N . TYR A 1 69 ? 8.070 6.089 4.501 1.00 85.81 69 TYR A N 1
ATOM 519 C CA . TYR A 1 69 ? 8.367 5.018 5.448 1.00 85.81 69 TYR A CA 1
ATOM 520 C C . TYR A 1 69 ? 7.077 4.265 5.811 1.00 85.81 69 TYR A C 1
ATOM 522 O O . TYR A 1 69 ? 6.274 4.794 6.581 1.00 85.81 69 TYR A O 1
ATOM 530 N N . PRO A 1 70 ? 6.841 3.050 5.273 1.00 87.44 70 PRO A N 1
ATOM 531 C CA . PRO A 1 70 ? 5.699 2.228 5.656 1.00 87.44 70 PRO A CA 1
ATOM 532 C C . PRO A 1 70 ? 5.837 1.818 7.125 1.00 87.44 70 PRO A C 1
ATOM 534 O O . PRO A 1 70 ? 6.687 1.003 7.482 1.00 87.44 70 PRO A O 1
ATOM 537 N N . LEU A 1 71 ? 5.009 2.410 7.979 1.00 81.25 71 LEU A N 1
ATOM 538 C CA . LEU A 1 71 ? 4.963 2.139 9.412 1.00 81.25 71 LEU A CA 1
ATOM 539 C C . LEU A 1 71 ? 4.226 0.838 9.717 1.00 81.25 71 LEU A C 1
ATOM 541 O O . LEU A 1 71 ? 4.536 0.168 10.700 1.00 81.25 71 LEU A O 1
ATOM 545 N N . ALA A 1 72 ? 3.253 0.485 8.880 1.00 84.56 72 ALA A N 1
ATOM 546 C CA . ALA A 1 72 ? 2.436 -0.697 9.073 1.00 84.56 72 ALA A CA 1
ATOM 547 C C . ALA A 1 72 ? 1.999 -1.319 7.749 1.00 84.56 72 ALA A C 1
ATOM 549 O O . ALA A 1 72 ? 1.828 -0.629 6.744 1.00 84.56 72 ALA A O 1
ATOM 550 N N . LEU A 1 73 ? 1.755 -2.627 7.800 1.00 89.25 73 LEU A N 1
ATOM 551 C CA . LEU A 1 73 ? 1.074 -3.394 6.767 1.00 89.25 73 LEU A CA 1
ATOM 552 C C . LEU A 1 73 ? -0.081 -4.146 7.416 1.00 89.25 73 LEU A C 1
ATOM 554 O O . LEU A 1 73 ? 0.142 -5.025 8.252 1.00 89.25 73 LEU A O 1
ATOM 558 N N . GLY A 1 74 ? -1.293 -3.763 7.035 1.00 91.12 74 GLY A N 1
ATOM 559 C CA . GLY A 1 74 ? -2.532 -4.369 7.498 1.00 91.12 74 GLY A CA 1
ATOM 560 C C . GLY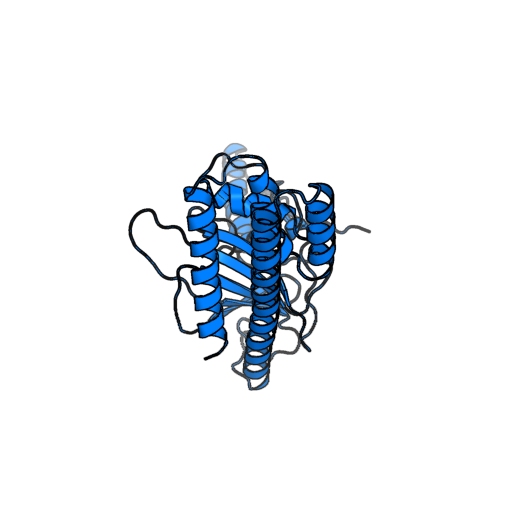 A 1 74 ? -3.238 -5.151 6.396 1.00 91.12 74 GLY A C 1
ATOM 561 O O . GLY A 1 74 ? -2.905 -5.046 5.211 1.00 91.12 74 GLY A O 1
ATOM 562 N N . PHE A 1 75 ? -4.207 -5.965 6.809 1.00 93.81 75 PHE A N 1
ATOM 563 C CA . PHE A 1 75 ? -4.977 -6.851 5.939 1.00 93.81 75 PHE A CA 1
ATOM 564 C C . PHE A 1 75 ? -6.443 -6.822 6.365 1.00 93.81 75 PHE A C 1
ATOM 566 O O . PHE A 1 75 ? -6.917 -7.764 7.000 1.00 93.81 75 PHE A O 1
ATOM 573 N N . ALA A 1 76 ? -7.132 -5.731 6.036 1.00 93.88 76 ALA A N 1
ATOM 574 C CA . ALA A 1 76 ? -8.533 -5.576 6.390 1.00 93.88 76 ALA A CA 1
ATOM 575 C C . ALA A 1 76 ? -9.401 -6.546 5.573 1.00 93.88 76 ALA A C 1
ATOM 577 O O . ALA A 1 76 ? -9.170 -6.771 4.376 1.00 93.88 76 ALA A O 1
ATOM 578 N N . GLU A 1 77 ? -10.406 -7.117 6.231 1.00 93.25 77 GLU A N 1
ATOM 579 C CA . GLU A 1 77 ? -11.373 -8.012 5.604 1.00 93.25 77 GLU A CA 1
ATOM 580 C C . GLU A 1 77 ? -12.655 -7.261 5.243 1.00 93.25 77 GLU A C 1
ATOM 582 O O . GLU A 1 77 ? -13.181 -6.467 6.018 1.00 93.25 77 GLU A O 1
ATOM 587 N N . ALA A 1 78 ? -13.161 -7.518 4.040 1.00 95.38 78 ALA A N 1
ATOM 588 C CA . ALA A 1 78 ? -14.361 -6.894 3.501 1.00 95.38 78 ALA A CA 1
ATOM 589 C C . ALA A 1 78 ? -15.031 -7.862 2.514 1.00 95.38 78 ALA A C 1
ATOM 591 O O . ALA A 1 78 ? -14.351 -8.742 1.984 1.00 95.38 78 ALA A O 1
ATOM 592 N N . PRO A 1 79 ? -16.330 -7.710 2.194 1.00 97.00 79 PRO A N 1
ATOM 593 C CA . PRO A 1 79 ? -16.982 -8.497 1.147 1.00 97.00 79 PRO A CA 1
ATOM 594 C C . PRO A 1 79 ? -16.570 -8.027 -0.264 1.00 97.00 79 PRO A C 1
ATOM 596 O O . PRO A 1 79 ? -17.400 -7.632 -1.081 1.00 97.00 79 PRO A O 1
ATOM 599 N N . LEU A 1 80 ? -15.265 -8.049 -0.534 1.00 97.12 80 LEU A N 1
ATOM 600 C CA . LEU A 1 80 ? -14.617 -7.690 -1.792 1.00 97.12 80 LEU A CA 1
ATOM 601 C C . LEU A 1 80 ? -13.882 -8.915 -2.354 1.00 97.12 80 LEU A C 1
ATOM 603 O O . LEU A 1 80 ? -13.510 -9.805 -1.585 1.00 97.12 80 LEU A O 1
ATOM 607 N N . PRO A 1 81 ? -13.644 -8.987 -3.676 1.00 97.44 81 PRO A N 1
ATOM 608 C CA . PRO A 1 81 ? -12.813 -10.043 -4.234 1.00 97.44 81 PRO A CA 1
ATOM 609 C C . PRO A 1 81 ? -11.421 -10.025 -3.595 1.00 97.44 81 PRO A C 1
ATOM 611 O O . PRO A 1 81 ? -10.780 -8.977 -3.498 1.00 97.44 81 PRO A O 1
ATOM 614 N N . ALA A 1 82 ? -10.956 -11.192 -3.150 1.00 96.44 82 ALA A N 1
ATOM 615 C CA . ALA A 1 82 ? -9.661 -11.306 -2.500 1.00 96.44 82 ALA A CA 1
ATOM 616 C C . ALA A 1 82 ? -8.525 -10.993 -3.482 1.00 96.44 82 ALA A C 1
ATOM 618 O O . ALA A 1 82 ? -8.569 -11.368 -4.657 1.00 96.44 82 ALA A O 1
ATOM 619 N N . LEU A 1 83 ? -7.480 -10.347 -2.974 1.00 96.62 83 LEU A N 1
ATOM 620 C CA . LEU A 1 83 ? -6.252 -10.077 -3.700 1.00 96.62 83 LEU A CA 1
ATOM 621 C C . LEU A 1 83 ? -5.147 -11.030 -3.221 1.00 96.62 83 LEU A C 1
ATOM 623 O O . LEU A 1 83 ? -4.872 -11.088 -2.016 1.00 96.62 83 LEU A O 1
ATOM 627 N N . PRO A 1 84 ? -4.472 -11.763 -4.121 1.00 96.62 84 PRO A N 1
ATOM 628 C CA . PRO A 1 84 ? -3.261 -12.486 -3.763 1.00 96.62 84 PRO A CA 1
ATOM 629 C C . PRO A 1 84 ? -2.154 -11.523 -3.324 1.00 96.62 84 PRO A C 1
ATOM 631 O O . PRO A 1 84 ? -1.899 -10.510 -3.972 1.00 96.62 84 PRO A O 1
ATOM 634 N N . ILE A 1 85 ? -1.456 -11.853 -2.239 1.00 95.56 85 ILE A N 1
ATOM 635 C CA . ILE A 1 85 ? -0.358 -11.021 -1.744 1.00 95.56 85 ILE A CA 1
ATOM 636 C C . ILE A 1 85 ? 0.943 -11.430 -2.429 1.00 95.56 85 ILE A C 1
ATOM 638 O O . ILE A 1 85 ? 1.363 -12.588 -2.356 1.00 95.56 85 ILE A O 1
ATOM 642 N N . SER A 1 86 ? 1.608 -10.456 -3.052 1.00 94.75 86 SER A N 1
ATOM 643 C CA . SER A 1 86 ? 2.910 -10.644 -3.690 1.00 94.75 86 SER A CA 1
ATOM 644 C C . SER A 1 86 ? 3.926 -11.239 -2.702 1.00 94.75 86 SER A C 1
ATOM 646 O O . SER A 1 86 ? 4.118 -10.683 -1.614 1.00 94.75 86 SER A O 1
ATOM 648 N N . PRO A 1 87 ? 4.613 -12.348 -3.032 1.00 92.19 87 PRO A N 1
ATOM 649 C CA . PRO A 1 87 ? 5.433 -13.041 -2.046 1.00 92.19 87 PRO A CA 1
ATOM 650 C C . PRO A 1 87 ? 6.647 -12.232 -1.558 1.00 92.19 87 PRO A C 1
ATOM 652 O O . PRO A 1 87 ? 7.145 -12.506 -0.467 1.00 92.19 87 PRO A O 1
ATOM 655 N N . GLY A 1 88 ? 7.122 -11.229 -2.307 1.00 92.88 88 GLY A N 1
ATOM 656 C CA . GLY A 1 88 ? 8.193 -10.335 -1.852 1.00 92.88 88 GLY A CA 1
ATOM 657 C C . GLY A 1 88 ? 7.746 -9.313 -0.802 1.00 92.88 88 GLY A C 1
ATOM 658 O O . GLY A 1 88 ? 8.590 -8.643 -0.211 1.00 92.88 88 GLY A O 1
ATOM 659 N N . THR A 1 89 ? 6.448 -9.219 -0.491 1.00 93.12 89 THR A N 1
ATOM 660 C CA . THR A 1 89 ? 5.917 -8.375 0.597 1.00 93.12 89 THR A CA 1
ATOM 661 C C . THR A 1 89 ? 6.446 -8.776 1.971 1.00 93.12 89 THR A C 1
ATOM 663 O O . THR A 1 89 ? 6.597 -7.919 2.837 1.00 93.12 89 THR A O 1
ATOM 666 N N . PHE A 1 90 ? 6.754 -10.057 2.177 1.00 89.62 90 PHE A N 1
ATOM 667 C CA . PHE A 1 90 ? 7.219 -10.583 3.467 1.00 89.62 90 PHE A CA 1
ATOM 668 C C . PHE A 1 90 ? 8.716 -10.885 3.488 1.00 89.62 90 PHE A C 1
ATOM 670 O O . PHE A 1 90 ? 9.237 -11.427 4.467 1.00 89.62 90 PHE A O 1
ATOM 677 N N . GLU A 1 91 ? 9.432 -10.572 2.407 1.00 86.31 91 GLU A N 1
ATOM 678 C CA . GLU A 1 91 ? 10.876 -10.730 2.408 1.00 86.31 91 GLU A CA 1
ATOM 679 C C . GLU A 1 91 ? 11.531 -9.690 3.304 1.00 86.31 91 GLU A C 1
ATOM 681 O O . GLU A 1 91 ? 11.189 -8.507 3.310 1.00 86.31 91 GLU A O 1
ATOM 686 N N . LYS A 1 92 ? 12.510 -10.152 4.083 1.00 76.88 92 LYS A N 1
ATOM 687 C CA . LYS A 1 92 ? 13.249 -9.275 4.979 1.00 76.88 92 LYS A CA 1
ATOM 688 C C . LYS A 1 92 ? 14.060 -8.294 4.151 1.00 76.88 92 LYS A C 1
ATOM 690 O O . LYS A 1 92 ? 14.999 -8.685 3.455 1.00 76.88 92 LYS A O 1
ATOM 695 N N . ARG A 1 93 ? 13.745 -7.010 4.296 1.00 75.38 93 ARG A N 1
ATOM 696 C CA . ARG A 1 93 ? 14.596 -5.942 3.786 1.00 75.38 93 ARG A CA 1
ATOM 697 C C . ARG A 1 93 ? 15.963 -6.007 4.488 1.00 75.38 93 ARG A C 1
ATOM 699 O O . ARG A 1 93 ? 16.021 -6.273 5.694 1.00 75.38 93 ARG A O 1
ATOM 706 N N . PRO A 1 94 ? 17.076 -5.774 3.772 1.00 67.56 94 PRO A N 1
ATOM 707 C CA . PRO A 1 94 ? 18.370 -5.580 4.411 1.00 67.56 94 PRO A CA 1
ATOM 708 C C . PRO A 1 94 ? 18.286 -4.461 5.452 1.00 67.56 94 PRO A C 1
ATOM 710 O O . PRO A 1 94 ? 17.618 -3.453 5.229 1.00 67.56 94 PRO A O 1
ATOM 713 N N . LYS A 1 95 ? 18.973 -4.627 6.588 1.00 70.75 95 LYS A N 1
ATOM 714 C CA . LYS A 1 95 ? 19.000 -3.599 7.636 1.00 70.75 95 LYS A CA 1
ATOM 715 C C . LYS A 1 95 ? 19.557 -2.293 7.064 1.00 70.75 95 LYS A C 1
ATOM 717 O O . LYS A 1 95 ? 20.702 -2.270 6.609 1.00 70.75 95 LYS A O 1
ATOM 722 N N . SER A 1 96 ? 18.766 -1.224 7.117 1.00 66.12 96 SER A N 1
ATOM 723 C CA . SER A 1 96 ? 19.229 0.113 6.747 1.00 66.12 96 SER A CA 1
ATOM 724 C C . SER A 1 96 ? 20.062 0.734 7.875 1.00 66.12 96 SER A C 1
ATOM 726 O O . SER A 1 96 ? 19.795 0.516 9.058 1.00 66.12 96 SER A O 1
ATOM 728 N N . LYS A 1 97 ? 21.078 1.523 7.504 1.00 70.06 97 LYS A N 1
ATOM 729 C CA . LYS A 1 97 ? 21.789 2.448 8.408 1.00 70.06 97 LYS A CA 1
ATOM 730 C C . LYS A 1 97 ? 21.171 3.857 8.398 1.00 70.06 97 LYS A C 1
ATOM 732 O O . LYS A 1 97 ? 21.781 4.775 8.938 1.00 70.06 97 LYS A O 1
ATOM 737 N N . GLY A 1 98 ? 20.025 4.033 7.741 1.00 69.06 98 GLY A N 1
ATOM 738 C CA . GLY A 1 98 ? 19.360 5.318 7.550 1.00 69.06 98 GLY A CA 1
ATOM 739 C C . GLY A 1 98 ? 18.705 5.873 8.813 1.00 69.06 98 GLY A C 1
ATOM 740 O O . GLY A 1 98 ? 19.016 5.462 9.939 1.00 69.06 98 GLY A O 1
ATOM 741 N N . HIS A 1 99 ? 17.813 6.846 8.612 1.00 68.81 99 HIS A N 1
ATOM 742 C CA . HIS A 1 99 ? 17.121 7.565 9.681 1.00 68.81 99 HIS A CA 1
ATOM 743 C C . HIS A 1 99 ? 16.455 6.607 10.676 1.00 68.81 99 HIS A C 1
ATOM 745 O O . HIS A 1 99 ? 16.028 5.510 10.322 1.00 68.81 99 HIS A O 1
ATOM 751 N N . ARG A 1 100 ? 16.319 7.036 11.937 1.00 70.50 100 ARG A N 1
ATOM 752 C CA . ARG A 1 100 ? 15.668 6.225 12.983 1.00 70.50 100 ARG A CA 1
ATOM 753 C C . ARG A 1 100 ? 14.262 5.763 12.575 1.00 70.50 100 ARG A C 1
ATOM 755 O O . ARG A 1 100 ? 13.937 4.611 12.813 1.00 70.50 100 ARG A O 1
ATOM 762 N N . VAL A 1 101 ? 13.497 6.612 11.883 1.00 67.25 101 VAL A N 1
ATOM 763 C CA . VAL A 1 101 ? 12.171 6.269 11.332 1.00 67.25 101 VAL A CA 1
ATOM 764 C C . VAL A 1 101 ? 12.248 5.081 10.365 1.00 67.25 101 VAL A C 1
ATOM 766 O O . VAL A 1 101 ? 11.411 4.188 10.421 1.00 67.25 101 VAL A O 1
ATOM 769 N N . GLU A 1 102 ? 13.291 5.006 9.533 1.00 74.50 102 GLU A N 1
ATOM 770 C CA . GLU A 1 102 ? 13.503 3.870 8.631 1.00 74.50 102 GLU A CA 1
ATOM 771 C C . GLU A 1 102 ? 13.798 2.573 9.393 1.00 74.50 102 GLU A C 1
ATOM 773 O O . GLU A 1 102 ? 13.352 1.497 8.991 1.00 74.50 102 GLU A O 1
ATOM 778 N N . GLN A 1 103 ? 14.550 2.660 10.493 1.00 72.31 103 GLN A N 1
ATOM 779 C CA . GLN A 1 103 ? 14.859 1.508 11.343 1.00 72.31 103 GLN A CA 1
ATOM 780 C C . GLN A 1 103 ? 13.594 0.989 12.030 1.00 72.31 103 GLN A C 1
ATOM 782 O O . GLN A 1 103 ? 13.329 -0.212 11.964 1.00 72.31 103 GLN A O 1
ATOM 787 N N . ASP A 1 104 ? 12.801 1.899 12.603 1.00 69.62 104 ASP A N 1
ATOM 788 C CA . ASP A 1 104 ? 11.530 1.596 13.263 1.00 69.62 104 ASP A CA 1
ATOM 789 C C . ASP A 1 104 ? 10.558 0.933 12.264 1.00 69.62 104 ASP A C 1
ATOM 791 O O . ASP A 1 104 ? 10.047 -0.156 12.521 1.00 69.62 104 ASP A O 1
ATOM 795 N N . ALA A 1 105 ? 10.399 1.516 11.070 1.00 71.69 105 ALA A N 1
ATOM 796 C CA . ALA A 1 105 ? 9.587 0.966 9.984 1.00 71.69 105 ALA A CA 1
ATOM 797 C C . ALA A 1 105 ? 10.104 -0.404 9.487 1.00 71.69 105 ALA A C 1
ATOM 799 O O . ALA A 1 105 ? 9.334 -1.303 9.155 1.00 71.69 105 ALA A O 1
ATOM 800 N N . THR A 1 106 ? 11.423 -0.613 9.431 1.00 76.56 106 THR A N 1
ATOM 801 C CA . THR A 1 106 ? 11.987 -1.898 8.979 1.00 76.56 106 THR A CA 1
ATOM 802 C C . THR A 1 106 ? 11.700 -2.999 9.998 1.00 76.56 106 THR A C 1
ATOM 804 O O . THR A 1 106 ? 11.364 -4.126 9.627 1.00 76.56 106 THR A O 1
ATOM 807 N N . GLU A 1 107 ? 11.837 -2.686 11.286 1.00 72.50 107 GLU A N 1
ATOM 808 C CA . GLU A 1 107 ? 11.547 -3.619 12.371 1.00 72.50 107 GLU A CA 1
ATOM 809 C C . GLU A 1 107 ? 10.052 -3.926 12.471 1.00 72.50 107 GLU A C 1
ATOM 811 O O . GLU A 1 107 ? 9.682 -5.090 12.631 1.00 72.50 107 GLU A O 1
ATOM 816 N N . ALA A 1 108 ? 9.214 -2.904 12.306 1.00 70.50 108 ALA A N 1
ATOM 817 C CA . ALA A 1 108 ? 7.774 -3.024 12.173 1.00 70.50 108 ALA A CA 1
ATOM 818 C C . ALA A 1 108 ? 7.396 -4.060 11.102 1.00 70.50 108 ALA A C 1
ATOM 820 O O . ALA A 1 108 ? 6.833 -5.120 11.381 1.00 70.50 108 ALA A O 1
ATOM 821 N N . MET A 1 109 ? 7.809 -3.807 9.866 1.00 75.31 109 MET A N 1
ATOM 822 C CA . MET A 1 109 ? 7.445 -4.638 8.722 1.00 75.31 109 MET A CA 1
ATOM 823 C C . MET A 1 109 ? 7.975 -6.075 8.831 1.00 75.31 109 MET A C 1
ATOM 825 O O . MET A 1 109 ? 7.340 -7.009 8.348 1.00 75.31 109 MET A O 1
ATOM 829 N N . ALA A 1 110 ? 9.100 -6.290 9.522 1.00 74.94 110 ALA A N 1
ATOM 830 C CA . ALA A 1 110 ? 9.661 -7.622 9.750 1.00 74.94 110 ALA A CA 1
ATOM 831 C C . ALA A 1 110 ? 8.823 -8.515 10.686 1.00 74.94 110 ALA A C 1
ATOM 833 O O . ALA A 1 110 ? 9.074 -9.722 10.748 1.00 74.94 110 ALA A O 1
ATOM 834 N N . ARG A 1 111 ? 7.871 -7.942 11.433 1.00 69.69 111 ARG A N 1
ATOM 835 C CA . ARG A 1 111 ? 6.994 -8.663 12.372 1.00 69.69 111 ARG A CA 1
ATOM 836 C C . ARG A 1 111 ? 5.659 -9.068 11.753 1.00 69.69 111 ARG A C 1
ATOM 838 O O . ARG A 1 111 ? 4.917 -9.826 12.373 1.00 69.69 111 ARG A O 1
ATOM 845 N N . VAL A 1 112 ? 5.357 -8.584 10.551 1.00 77.00 112 VAL A N 1
ATOM 846 C CA . VAL A 1 112 ? 4.085 -8.851 9.886 1.00 77.00 112 VAL A CA 1
ATOM 847 C C . VAL A 1 112 ? 4.009 -10.322 9.483 1.00 77.00 112 VAL A C 1
ATOM 849 O O . VAL A 1 112 ? 4.857 -10.828 8.744 1.00 77.00 112 VAL A O 1
ATOM 852 N N . SER A 1 113 ? 2.978 -11.010 9.972 1.00 79.25 113 SER A N 1
ATOM 853 C CA . SER A 1 113 ? 2.728 -12.412 9.644 1.00 79.25 113 SER A CA 1
ATOM 854 C C . SER A 1 113 ? 2.401 -12.570 8.155 1.00 79.25 113 SER A C 1
ATOM 856 O O . SER A 1 113 ? 1.515 -11.871 7.654 1.00 79.25 113 SER A O 1
ATOM 858 N N . PRO A 1 114 ? 3.067 -13.496 7.440 1.00 87.81 114 PRO A N 1
ATOM 859 C CA . PRO A 1 114 ? 2.762 -13.760 6.042 1.00 87.81 114 PRO A CA 1
ATOM 860 C C . PRO A 1 114 ? 1.300 -14.157 5.822 1.00 87.81 114 PRO A C 1
ATOM 862 O O . PRO A 1 114 ? 0.781 -15.037 6.508 1.00 87.81 114 PRO A O 1
ATOM 865 N N . ARG A 1 115 ? 0.664 -13.554 4.815 1.00 90.81 115 ARG A N 1
ATOM 866 C CA . ARG A 1 115 ? -0.655 -13.938 4.292 1.00 90.81 115 ARG A CA 1
ATOM 867 C C . ARG A 1 115 ? -0.555 -14.193 2.794 1.00 90.81 115 ARG A C 1
ATOM 869 O O . ARG A 1 115 ? 0.195 -13.515 2.105 1.00 90.81 115 ARG A O 1
ATOM 876 N N . SER A 1 116 ? -1.297 -15.172 2.286 1.00 92.50 116 SER A N 1
ATOM 877 C CA . SER A 1 116 ? -1.335 -15.464 0.846 1.00 92.50 116 SER A CA 1
ATOM 878 C C . SER A 1 116 ? -2.374 -14.635 0.097 1.00 92.50 116 SER A C 1
ATOM 880 O O . SER A 1 116 ? -2.214 -14.407 -1.097 1.00 92.50 116 SER A O 1
ATOM 882 N N . VAL A 1 117 ? -3.434 -14.208 0.785 1.00 95.56 117 VAL A N 1
ATOM 883 C CA . VAL A 1 117 ? -4.546 -13.421 0.242 1.00 95.56 117 VAL A CA 1
ATOM 884 C C . VAL A 1 117 ? -5.070 -12.459 1.310 1.00 95.56 117 VAL A C 1
ATOM 886 O O . VAL A 1 117 ? -4.935 -12.748 2.501 1.00 95.56 117 VAL A O 1
ATOM 889 N N . ALA A 1 118 ? -5.663 -11.344 0.890 1.00 95.31 118 ALA A N 1
ATOM 890 C CA . ALA A 1 118 ? -6.482 -10.476 1.736 1.00 95.31 118 ALA A CA 1
ATOM 891 C C . ALA A 1 118 ? -7.480 -9.688 0.879 1.00 95.31 118 ALA A C 1
ATOM 893 O O . ALA A 1 118 ? -7.223 -9.455 -0.302 1.00 95.31 118 ALA A O 1
ATOM 894 N N . SER A 1 119 ? -8.595 -9.264 1.470 1.00 96.75 119 SER A N 1
ATOM 895 C CA . SER A 1 119 ? -9.602 -8.450 0.776 1.00 96.75 119 SER A CA 1
ATOM 896 C C . SER A 1 119 ? -9.090 -7.030 0.508 1.00 96.75 119 SER A C 1
ATOM 898 O O . SER A 1 119 ? -9.202 -6.523 -0.606 1.00 96.75 119 SER A O 1
ATOM 900 N N . VAL A 1 120 ? -8.479 -6.409 1.524 1.00 97.81 120 VAL A N 1
ATOM 901 C CA . VAL A 1 120 ? -7.887 -5.067 1.445 1.00 97.81 120 VAL A CA 1
ATOM 902 C C . VAL A 1 120 ? -6.538 -5.061 2.174 1.00 97.81 120 VAL A C 1
ATOM 904 O O . VAL A 1 120 ? -6.447 -4.658 3.336 1.00 97.81 120 VAL A O 1
ATOM 907 N N . PRO A 1 121 ? -5.452 -5.534 1.544 1.00 97.38 121 PRO A N 1
ATOM 908 C CA . PRO A 1 121 ? -4.115 -5.232 2.037 1.00 97.38 121 PRO A CA 1
ATOM 909 C C . PRO A 1 121 ? -3.849 -3.724 1.953 1.00 97.38 121 PRO A C 1
ATOM 911 O O . PRO A 1 121 ? -4.178 -3.083 0.954 1.00 97.38 121 PRO A O 1
ATOM 914 N N . PHE A 1 122 ? -3.223 -3.151 2.978 1.00 96.75 122 PHE A N 1
ATOM 915 C CA . PHE A 1 122 ? -2.920 -1.721 3.004 1.00 96.75 122 PHE A CA 1
ATOM 916 C C . PHE A 1 122 ? -1.608 -1.400 3.717 1.00 96.75 122 PHE A C 1
ATOM 918 O O . PHE A 1 122 ? -1.177 -2.120 4.616 1.00 96.75 122 PHE A O 1
ATOM 925 N N . LEU A 1 123 ? -0.984 -0.293 3.322 1.00 94.00 123 LEU A N 1
ATOM 926 C CA . LEU A 1 123 ? 0.182 0.281 3.989 1.00 94.00 123 LEU A CA 1
ATOM 927 C C . LEU A 1 123 ? -0.206 1.574 4.689 1.00 94.00 123 LEU A C 1
ATOM 929 O O . LEU A 1 123 ? -0.797 2.441 4.051 1.00 94.00 123 LEU A O 1
ATOM 933 N N . VAL A 1 124 ? 0.174 1.721 5.956 1.00 91.06 124 VAL A N 1
ATOM 934 C CA . VAL A 1 124 ? 0.195 3.029 6.626 1.00 91.06 124 VAL A CA 1
ATOM 935 C C . VAL A 1 124 ? 1.592 3.595 6.462 1.00 91.06 124 VAL A C 1
ATOM 937 O O . VAL A 1 124 ? 2.568 2.941 6.835 1.00 91.06 124 VAL A O 1
ATOM 940 N N . THR A 1 125 ? 1.697 4.793 5.909 1.00 88.25 125 THR A N 1
ATOM 941 C CA . THR A 1 125 ? 2.970 5.375 5.492 1.00 88.25 125 THR A CA 1
ATOM 942 C C . THR A 1 125 ? 3.149 6.736 6.116 1.00 88.25 125 THR A C 1
ATOM 944 O O . THR A 1 125 ? 2.281 7.593 5.990 1.00 88.25 125 THR A O 1
ATOM 947 N N . TYR A 1 126 ? 4.308 6.932 6.732 1.00 84.44 126 TYR A N 1
ATOM 948 C CA . TYR A 1 126 ? 4.755 8.231 7.199 1.00 84.44 126 TYR A CA 1
ATOM 949 C C . TYR A 1 126 ? 5.649 8.890 6.153 1.00 84.44 126 TYR A C 1
ATOM 951 O O . TYR A 1 126 ? 6.589 8.270 5.638 1.00 84.44 126 TYR A O 1
ATOM 959 N N . HIS A 1 127 ? 5.381 10.160 5.883 1.00 84.44 127 HIS A N 1
ATOM 960 C CA . HIS A 1 127 ? 6.118 10.990 4.941 1.00 84.44 127 HIS A CA 1
ATOM 961 C C . HIS A 1 127 ? 7.003 11.965 5.723 1.00 84.44 127 HIS A C 1
ATOM 963 O O . HIS A 1 127 ? 6.525 12.848 6.430 1.00 84.44 127 HIS A O 1
ATOM 969 N N . LEU A 1 128 ? 8.319 11.760 5.649 1.00 75.69 128 LEU A N 1
ATOM 970 C CA . LEU A 1 128 ? 9.328 12.612 6.274 1.00 75.69 128 LEU A CA 1
ATOM 971 C C . LEU A 1 128 ? 9.806 13.645 5.255 1.00 75.69 128 LEU A C 1
ATOM 973 O O . LEU A 1 128 ? 10.407 13.257 4.254 1.00 75.69 128 LEU A O 1
ATOM 977 N N . GLU A 1 129 ? 9.683 14.939 5.544 1.00 66.94 129 GLU A N 1
ATOM 978 C CA . GLU A 1 129 ? 10.493 15.929 4.830 1.00 66.94 129 GLU A CA 1
ATOM 979 C C . GLU A 1 129 ? 11.635 16.482 5.661 1.00 66.94 129 GLU A C 1
ATOM 981 O O . GLU A 1 129 ? 11.594 16.579 6.888 1.00 66.94 129 GLU A O 1
ATOM 986 N N . GLU A 1 130 ? 12.665 16.909 4.936 1.00 51.91 130 GLU A N 1
ATOM 987 C CA . GLU A 1 130 ? 13.778 17.645 5.504 1.00 51.91 130 GLU A CA 1
ATOM 988 C C . GLU A 1 130 ? 13.415 19.107 5.818 1.00 51.91 130 GLU A C 1
ATOM 990 O O . GLU A 1 130 ? 14.093 19.679 6.673 1.00 51.91 130 GLU A O 1
ATOM 995 N N . LYS A 1 131 ? 12.392 19.731 5.185 1.00 49.62 131 LYS A N 1
ATOM 996 C CA . LYS A 1 131 ? 12.091 21.174 5.390 1.00 49.62 131 LYS A CA 1
ATOM 997 C C . LYS A 1 131 ? 10.638 21.673 5.244 1.00 49.62 131 LYS A C 1
ATOM 999 O O . LYS A 1 131 ? 10.338 22.674 5.887 1.00 49.62 131 LYS A O 1
ATOM 1004 N N . GLU A 1 132 ? 9.740 21.043 4.483 1.00 50.88 132 GLU A N 1
ATOM 1005 C CA . GLU A 1 132 ? 8.355 21.532 4.301 1.00 50.88 132 GLU A CA 1
ATOM 1006 C C . GLU A 1 132 ? 7.370 20.370 4.148 1.00 50.88 132 GLU A C 1
ATOM 1008 O O . GLU A 1 132 ? 7.561 19.556 3.253 1.00 50.88 132 GLU A O 1
ATOM 1013 N N . ARG A 1 133 ? 6.323 20.344 4.990 1.00 53.03 133 ARG A N 1
ATOM 1014 C CA . ARG A 1 133 ? 5.168 19.432 4.897 1.00 53.03 133 ARG A CA 1
ATOM 1015 C C . ARG A 1 133 ? 4.494 19.561 3.536 1.00 53.03 133 ARG A C 1
ATOM 1017 O O . ARG A 1 133 ? 3.699 20.470 3.333 1.00 53.03 133 ARG A O 1
ATOM 1024 N N . THR A 1 134 ? 4.809 18.655 2.623 1.00 56.75 134 THR A N 1
ATOM 1025 C CA . THR A 1 134 ? 4.033 18.310 1.438 1.00 56.75 134 THR A CA 1
ATOM 1026 C C . THR A 1 134 ? 3.092 17.174 1.820 1.00 56.75 134 THR A C 1
ATOM 1028 O O . THR A 1 134 ? 3.469 16.006 1.798 1.00 56.75 134 THR A O 1
ATOM 1031 N N . PRO A 1 135 ? 1.864 17.495 2.244 1.00 70.38 135 PRO A N 1
ATOM 1032 C CA . PRO A 1 135 ? 0.934 16.472 2.666 1.00 70.38 135 PRO A CA 1
ATOM 1033 C C . PRO A 1 135 ? 0.595 15.569 1.466 1.00 70.38 135 PRO A C 1
ATOM 1035 O O . PRO A 1 135 ? 0.423 16.021 0.331 1.00 70.38 135 PRO A O 1
ATOM 1038 N N . HIS A 1 136 ? 0.551 14.266 1.719 1.00 86.62 136 HIS A N 1
ATOM 1039 C CA . HIS A 1 136 ? 0.305 13.242 0.711 1.00 86.62 136 HIS A CA 1
ATOM 1040 C C . HIS A 1 136 ? -1.146 12.765 0.778 1.00 86.62 136 HIS A C 1
ATOM 1042 O O . HIS A 1 136 ? -1.841 12.972 1.770 1.00 86.62 136 HIS A O 1
ATOM 1048 N N . GLN A 1 137 ? -1.617 12.116 -0.286 1.00 92.56 137 GLN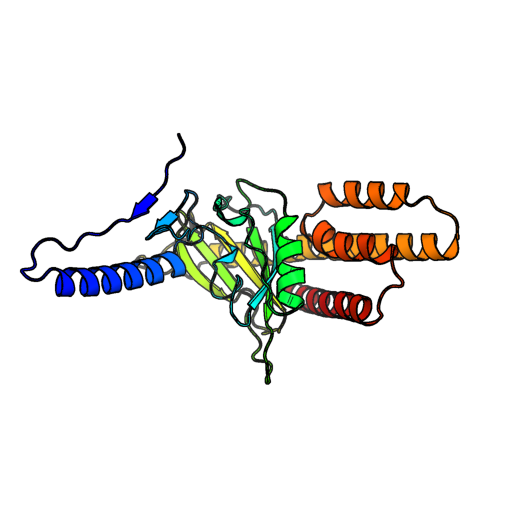 A N 1
ATOM 1049 C CA . GLN A 1 137 ? -2.963 11.549 -0.335 1.00 92.56 137 GLN A CA 1
ATOM 1050 C C . GLN A 1 137 ? -2.961 10.088 0.101 1.00 92.56 137 GLN A C 1
ATOM 1052 O O . GLN A 1 137 ? -2.089 9.317 -0.301 1.00 92.56 137 GLN A O 1
ATOM 1057 N N . SER A 1 138 ? -3.993 9.700 0.845 1.00 95.50 138 SER A N 1
ATOM 1058 C CA . SER A 1 138 ? -4.374 8.295 0.985 1.00 95.50 138 SER A CA 1
ATOM 1059 C C . SER A 1 138 ? -4.994 7.818 -0.327 1.00 95.50 138 SER A C 1
ATOM 1061 O O . SER A 1 138 ? -5.855 8.498 -0.887 1.00 95.50 138 SER A O 1
ATOM 1063 N N . LEU A 1 139 ? -4.556 6.669 -0.839 1.00 97.75 139 LEU A N 1
ATOM 1064 C CA . LEU A 1 139 ? -4.884 6.198 -2.188 1.00 97.75 139 LEU A CA 1
ATOM 1065 C C . LEU A 1 139 ? -5.468 4.782 -2.174 1.00 97.75 139 LEU A C 1
ATOM 1067 O O . LEU A 1 139 ? -5.093 3.948 -1.350 1.00 97.75 139 LEU A O 1
ATOM 1071 N N . ILE A 1 140 ? -6.333 4.502 -3.146 1.00 98.31 140 ILE A N 1
ATOM 1072 C CA . ILE A 1 140 ? -6.688 3.153 -3.586 1.00 98.31 140 ILE A CA 1
ATOM 1073 C C . ILE A 1 140 ? -5.883 2.836 -4.844 1.00 98.31 140 ILE A C 1
ATOM 1075 O O . ILE A 1 140 ? -5.890 3.596 -5.812 1.00 98.31 140 ILE A O 1
ATOM 1079 N N . TYR A 1 141 ? -5.224 1.688 -4.830 1.00 98.19 141 TYR A N 1
ATOM 1080 C CA . TYR A 1 141 ? -4.576 1.053 -5.963 1.00 98.19 141 TYR A CA 1
ATOM 1081 C C . TYR A 1 141 ? -5.470 -0.087 -6.446 1.00 98.19 141 TYR A C 1
ATOM 1083 O O . TYR A 1 141 ? -5.573 -1.124 -5.788 1.00 98.19 141 TYR A O 1
ATOM 1091 N N . TRP A 1 142 ? -6.119 0.106 -7.589 1.00 97.88 142 TRP A N 1
ATOM 1092 C CA . TRP A 1 142 ? -6.939 -0.922 -8.221 1.00 97.88 142 TRP A CA 1
ATOM 1093 C C . TRP A 1 142 ? -6.037 -1.917 -8.938 1.00 97.88 142 TRP A C 1
ATOM 1095 O O . TRP A 1 142 ? -5.249 -1.522 -9.796 1.00 97.88 142 TRP A O 1
ATOM 1105 N N . VAL A 1 143 ? -6.127 -3.191 -8.564 1.00 97.50 143 VAL A N 1
ATOM 1106 C CA . VAL A 1 143 ? -5.232 -4.254 -9.023 1.00 97.50 143 VAL A CA 1
ATOM 1107 C C . VAL A 1 143 ? -6.007 -5.304 -9.801 1.00 97.50 143 VAL A C 1
ATOM 1109 O O . VAL A 1 143 ? -6.963 -5.871 -9.286 1.00 97.50 143 VAL A O 1
ATOM 1112 N N . GLU A 1 144 ? -5.539 -5.626 -10.997 1.00 95.31 144 GLU A N 1
ATOM 1113 C CA . GLU A 1 144 ? -6.033 -6.729 -11.818 1.00 95.31 144 GLU A CA 1
ATOM 1114 C C . GLU A 1 144 ? -4.847 -7.620 -12.191 1.00 95.31 144 GLU A C 1
ATOM 1116 O O . GLU A 1 144 ? -3.817 -7.125 -12.647 1.00 95.31 144 GLU A O 1
ATOM 1121 N N . ASP A 1 145 ? -4.936 -8.921 -11.905 1.00 93.00 145 ASP A N 1
ATOM 1122 C CA . ASP A 1 145 ? -3.886 -9.909 -12.204 1.00 93.00 145 ASP A CA 1
ATOM 1123 C C . ASP A 1 145 ? -2.461 -9.523 -11.747 1.00 93.00 145 ASP A C 1
ATOM 1125 O O . ASP A 1 145 ? -1.448 -9.880 -12.354 1.00 93.00 145 ASP A O 1
ATOM 1129 N N . GLY A 1 146 ? -2.360 -8.804 -10.624 1.00 94.12 146 GLY A N 1
ATOM 1130 C CA . GLY A 1 146 ? -1.079 -8.350 -10.075 1.00 94.12 146 GLY A CA 1
ATOM 1131 C C . GLY A 1 146 ? -0.480 -7.127 -10.775 1.00 94.12 146 GLY A C 1
ATOM 1132 O O . GLY A 1 146 ? 0.715 -6.858 -10.620 1.00 94.12 146 GLY A O 1
ATOM 1133 N N . VAL A 1 147 ? -1.299 -6.400 -11.535 1.00 95.06 147 VAL A N 1
ATOM 1134 C CA . VAL A 1 147 ? -0.982 -5.113 -12.150 1.00 95.06 147 VAL A CA 1
ATOM 1135 C C . VAL A 1 147 ? -1.908 -4.049 -11.576 1.00 95.06 147 VAL A C 1
ATOM 1137 O O . VAL A 1 147 ? -3.120 -4.222 -11.526 1.00 95.06 147 VAL A O 1
ATOM 1140 N N . VAL A 1 148 ? -1.349 -2.928 -11.140 1.00 96.56 148 VAL A N 1
ATOM 1141 C CA . VAL A 1 148 ? -2.119 -1.741 -10.777 1.00 96.56 148 VAL A CA 1
ATOM 1142 C C . VAL A 1 148 ? -2.638 -1.109 -12.064 1.00 96.56 148 VAL A C 1
ATOM 1144 O O . VAL A 1 148 ? -1.853 -0.577 -12.846 1.00 96.56 148 VAL A O 1
ATOM 1147 N N . VAL A 1 149 ? -3.946 -1.178 -12.287 1.00 95.44 149 VAL A N 1
ATOM 1148 C CA . VAL A 1 149 ? -4.604 -0.635 -13.485 1.00 95.44 149 VAL A CA 1
ATOM 1149 C C . VAL A 1 149 ? -5.008 0.823 -13.299 1.00 95.44 149 VAL A C 1
ATOM 1151 O O . VAL A 1 149 ? -4.977 1.604 -14.245 1.00 95.44 149 VAL A O 1
ATOM 1154 N N . GLU A 1 150 ? -5.315 1.227 -12.065 1.00 95.81 150 GLU A N 1
ATOM 1155 C CA . GLU A 1 150 ? -5.677 2.604 -11.748 1.00 95.81 150 GLU A CA 1
ATOM 1156 C C . GLU A 1 150 ? -5.305 2.970 -10.310 1.00 95.81 150 GLU A C 1
ATOM 1158 O O . GLU A 1 150 ? -5.128 2.118 -9.437 1.00 95.81 150 GLU A O 1
ATOM 1163 N N . THR A 1 151 ? -5.151 4.266 -10.054 1.00 96.25 151 THR A N 1
ATOM 1164 C CA . THR A 1 151 ? -4.954 4.810 -8.713 1.00 96.25 151 THR A CA 1
ATOM 1165 C C . THR A 1 151 ? -5.885 5.990 -8.517 1.00 96.25 151 THR A C 1
ATOM 1167 O O . THR A 1 151 ? -5.939 6.873 -9.371 1.00 96.25 151 THR A O 1
ATOM 1170 N N . GLU A 1 152 ? -6.586 6.026 -7.389 1.00 95.50 152 GLU A N 1
ATOM 1171 C CA . GLU A 1 152 ? -7.480 7.129 -7.048 1.00 95.50 152 GLU A CA 1
ATOM 1172 C C . GLU A 1 152 ? -7.366 7.527 -5.572 1.00 95.50 152 GLU A C 1
ATOM 1174 O O . GLU A 1 152 ? -6.966 6.704 -4.747 1.00 95.50 152 GLU A O 1
ATOM 1179 N N . PRO A 1 153 ? -7.731 8.766 -5.203 1.00 96.31 153 PRO A N 1
ATOM 1180 C CA . PRO A 1 153 ? -7.780 9.177 -3.804 1.00 96.31 153 PRO A CA 1
ATOM 1181 C C . PRO A 1 153 ? -8.801 8.362 -3.009 1.00 96.31 153 PRO A C 1
ATOM 1183 O O . PRO A 1 153 ? -9.973 8.307 -3.383 1.00 96.31 153 PRO A O 1
ATOM 1186 N N . LEU A 1 154 ? -8.376 7.767 -1.893 1.00 96.00 154 LEU A N 1
ATOM 1187 C CA . LEU A 1 154 ? -9.277 7.205 -0.883 1.00 96.00 154 LEU A CA 1
ATOM 1188 C C . LEU A 1 154 ? -9.958 8.333 -0.099 1.00 96.00 154 LEU A C 1
ATOM 1190 O O . LEU A 1 154 ? -11.164 8.282 0.127 1.00 96.00 154 LEU A O 1
ATOM 1194 N N . LEU A 1 155 ? -9.163 9.341 0.267 1.00 91.50 155 LEU A N 1
ATOM 1195 C CA . LEU A 1 155 ? -9.543 10.517 1.047 1.00 91.50 155 LEU A CA 1
ATOM 1196 C C . LEU A 1 155 ? -9.216 11.784 0.251 1.00 91.50 155 LEU A C 1
ATOM 1198 O O . LEU A 1 155 ? -8.298 11.782 -0.574 1.00 91.50 155 LEU A O 1
ATOM 1202 N N . CYS A 1 156 ? -9.968 12.856 0.485 1.00 88.00 156 CYS A N 1
ATOM 1203 C CA . CYS A 1 156 ? -9.719 14.149 -0.154 1.00 88.00 156 CYS A CA 1
ATOM 1204 C C . CYS A 1 156 ? -8.592 14.909 0.556 1.00 88.00 156 CYS A C 1
ATOM 1206 O O . CYS A 1 156 ? -7.817 15.633 -0.072 1.00 88.00 156 CYS A O 1
ATOM 1208 N N . GLU A 1 157 ? -8.513 14.724 1.867 1.00 86.69 157 GLU A N 1
ATOM 1209 C CA . GLU A 1 157 ? -7.581 15.346 2.784 1.00 86.69 157 GLU A CA 1
ATOM 1210 C C . GLU A 1 157 ? -6.172 14.799 2.561 1.00 86.69 157 GLU A C 1
ATOM 1212 O O . GLU A 1 157 ? -5.959 13.612 2.294 1.00 86.69 157 GLU A O 1
ATOM 1217 N N . GLN A 1 158 ? -5.194 15.689 2.684 1.00 87.12 158 GLN A N 1
ATOM 1218 C CA . GLN A 1 158 ? -3.790 15.327 2.618 1.00 87.12 158 GLN A CA 1
ATOM 1219 C C . GLN A 1 158 ? -3.200 15.319 4.030 1.00 87.12 158 GLN A C 1
ATOM 1221 O O . GLN A 1 158 ? -3.505 16.204 4.829 1.00 87.12 158 GLN A O 1
ATOM 1226 N N . SER A 1 159 ? -2.327 14.356 4.323 1.00 85.25 159 SER A N 1
ATOM 1227 C CA . SER A 1 159 ? -1.686 14.201 5.635 1.00 85.25 159 SER A CA 1
ATOM 1228 C C . SER A 1 159 ? -0.220 13.775 5.503 1.00 85.25 159 SER A C 1
ATOM 1230 O O . SER A 1 159 ? 0.223 13.316 4.449 1.00 85.25 159 SER A O 1
ATOM 1232 N N . THR A 1 160 ? 0.553 13.945 6.577 1.00 83.69 160 THR A N 1
ATOM 1233 C CA . THR A 1 160 ? 1.913 13.393 6.705 1.00 83.69 160 THR A CA 1
ATOM 1234 C C . THR A 1 160 ? 1.904 11.897 6.999 1.00 83.69 160 THR A C 1
ATOM 1236 O O . THR A 1 160 ? 2.915 11.235 6.778 1.00 83.69 160 THR A O 1
ATOM 1239 N N . THR A 1 161 ? 0.764 11.356 7.437 1.00 86.31 161 THR A N 1
ATOM 1240 C CA . THR A 1 161 ? 0.526 9.919 7.561 1.00 86.31 161 THR A CA 1
ATOM 1241 C C . THR A 1 161 ? -0.666 9.530 6.698 1.00 86.31 161 THR A C 1
ATOM 1243 O O . THR A 1 161 ? -1.779 10.010 6.897 1.00 86.31 161 THR A O 1
ATOM 1246 N N . THR A 1 162 ? -0.432 8.669 5.711 1.00 92.75 162 THR A N 1
ATOM 1247 C CA . THR A 1 162 ? -1.449 8.266 4.730 1.00 92.75 162 THR A CA 1
ATOM 1248 C C . THR A 1 162 ? -1.617 6.758 4.682 1.00 92.75 162 THR A C 1
ATOM 1250 O O . THR A 1 162 ? -0.768 6.006 5.166 1.00 92.75 162 THR A O 1
ATOM 1253 N N . VAL A 1 163 ? -2.707 6.308 4.060 1.00 95.62 163 VAL A N 1
ATOM 1254 C CA . VAL A 1 163 ? -2.947 4.891 3.790 1.00 95.62 163 VAL A CA 1
ATOM 1255 C C . VAL A 1 163 ? -3.016 4.597 2.293 1.00 95.62 163 VAL A C 1
ATOM 1257 O O . VAL A 1 163 ? -3.740 5.248 1.541 1.00 95.62 163 VAL A O 1
ATOM 1260 N N . GLY A 1 164 ? -2.266 3.586 1.862 1.00 97.56 164 GLY A N 1
ATOM 1261 C CA . GLY A 1 164 ? -2.311 3.038 0.511 1.00 97.56 164 GLY A CA 1
ATOM 1262 C C . GLY A 1 164 ? -2.995 1.679 0.521 1.00 97.56 164 GLY A C 1
ATOM 1263 O O . GLY A 1 164 ? -2.412 0.723 1.026 1.00 97.56 164 GLY A O 1
ATOM 1264 N N . CYS A 1 165 ? -4.202 1.585 -0.031 1.00 98.44 165 CYS A N 1
ATOM 1265 C CA . CYS A 1 165 ? -5.010 0.362 -0.055 1.00 98.44 165 CYS A CA 1
ATOM 1266 C C . CYS A 1 165 ? -4.904 -0.319 -1.417 1.00 98.44 165 CYS A C 1
ATOM 1268 O O . CYS A 1 165 ? -5.079 0.347 -2.432 1.00 98.44 165 CYS A O 1
ATOM 1270 N N . PHE A 1 166 ? -4.670 -1.628 -1.468 1.00 98.50 166 PHE A N 1
ATOM 1271 C CA . PHE A 1 166 ? -4.674 -2.385 -2.723 1.00 98.50 166 PHE A CA 1
ATOM 1272 C C . PHE A 1 166 ? -5.945 -3.220 -2.802 1.00 98.50 166 PHE A C 1
ATOM 1274 O O . PHE A 1 166 ? -6.267 -3.946 -1.865 1.00 98.50 166 PHE A O 1
ATOM 1281 N N . VAL A 1 167 ? -6.679 -3.099 -3.904 1.00 98.38 167 VAL A N 1
ATOM 1282 C CA . VAL A 1 167 ? -8.035 -3.646 -4.023 1.00 98.38 167 VAL A CA 1
ATOM 1283 C C . VAL A 1 167 ? -8.178 -4.336 -5.367 1.00 98.38 167 VAL A C 1
ATOM 1285 O O . VAL A 1 167 ? -7.774 -3.784 -6.388 1.00 98.38 167 VAL A O 1
ATOM 1288 N N . ASN A 1 168 ? -8.756 -5.535 -5.378 1.00 97.94 168 ASN A N 1
ATOM 1289 C CA . ASN A 1 168 ? -8.984 -6.271 -6.615 1.00 97.94 168 ASN A CA 1
ATOM 1290 C C . ASN A 1 168 ? -10.029 -5.545 -7.498 1.00 97.94 168 ASN A C 1
ATOM 1292 O O . ASN A 1 168 ? -11.147 -5.245 -7.059 1.00 97.94 168 ASN A O 1
ATOM 1296 N N . ALA A 1 169 ? -9.641 -5.246 -8.737 1.00 97.44 169 ALA A N 1
ATOM 1297 C CA . ALA A 1 169 ? -10.448 -4.565 -9.745 1.00 97.44 169 ALA A CA 1
ATOM 1298 C C . ALA A 1 169 ? -11.372 -5.514 -10.529 1.00 97.44 169 ALA A C 1
ATOM 1300 O O . ALA A 1 169 ? -12.206 -5.050 -11.303 1.00 97.44 169 ALA A O 1
ATOM 1301 N N . GLU A 1 170 ? -11.270 -6.828 -10.310 1.00 95.62 170 GLU A N 1
ATOM 1302 C CA . GLU A 1 170 ? -12.076 -7.842 -10.988 1.00 95.62 170 GLU A CA 1
ATOM 1303 C C . GLU A 1 170 ? -13.579 -7.528 -10.900 1.00 95.62 170 GLU A C 1
ATOM 1305 O O . GLU A 1 170 ? -14.144 -7.253 -9.828 1.00 95.62 170 GLU A O 1
ATOM 1310 N N . GLY A 1 171 ? -14.231 -7.573 -12.062 1.00 94.56 171 GLY A N 1
ATOM 1311 C CA . GLY A 1 171 ? -15.656 -7.299 -12.220 1.00 94.56 171 GLY A CA 1
ATOM 1312 C C . GLY A 1 171 ? -16.029 -5.814 -12.272 1.00 94.56 171 GLY A C 1
ATOM 1313 O O . GLY A 1 171 ? -17.216 -5.516 -12.380 1.00 94.56 171 GLY A O 1
ATOM 1314 N N . LEU A 1 172 ? -15.067 -4.887 -12.204 1.00 96.31 172 LEU A N 1
ATOM 1315 C CA . LEU A 1 172 ? -15.318 -3.476 -12.505 1.00 96.31 172 LEU A CA 1
ATOM 1316 C C . LEU A 1 172 ? -15.292 -3.238 -14.017 1.00 96.31 172 LEU A C 1
ATOM 1318 O O . LEU A 1 172 ? -14.494 -3.823 -14.746 1.00 96.31 172 LEU A O 1
ATOM 1322 N N . GLU A 1 173 ? -16.172 -2.363 -14.501 1.00 93.69 173 GLU A N 1
ATOM 1323 C CA . GLU A 1 173 ? -16.192 -2.008 -15.918 1.00 93.69 173 GLU A CA 1
ATOM 1324 C C . GLU A 1 173 ? -15.000 -1.120 -16.282 1.00 93.69 173 GLU A C 1
ATOM 1326 O O . GLU A 1 173 ? -14.747 -0.106 -15.627 1.00 93.69 173 GLU A O 1
ATOM 1331 N N . ALA A 1 174 ? -14.328 -1.446 -17.384 1.00 91.81 174 ALA A N 1
ATOM 1332 C CA . ALA A 1 174 ? -13.331 -0.581 -17.999 1.00 91.81 174 ALA A CA 1
ATOM 1333 C C . ALA A 1 174 ? -13.957 0.342 -19.060 1.00 91.81 174 ALA A C 1
ATOM 1335 O O . ALA A 1 174 ? -15.018 0.069 -19.637 1.00 91.81 174 ALA A O 1
ATOM 1336 N N . ASP A 1 175 ? -13.322 1.481 -19.316 1.00 88.56 175 ASP A N 1
ATOM 1337 C CA . ASP A 1 175 ? -13.703 2.388 -20.393 1.00 88.56 175 ASP A CA 1
ATOM 1338 C C . ASP A 1 175 ? -13.503 1.740 -21.778 1.00 88.56 175 ASP A C 1
ATOM 1340 O O . ASP A 1 175 ? -13.000 0.626 -21.911 1.00 88.56 175 ASP A O 1
ATOM 1344 N N . SER A 1 176 ? -13.912 2.422 -22.850 1.00 84.50 176 SER A N 1
ATOM 1345 C CA . SER A 1 176 ? -13.755 1.883 -24.211 1.00 84.50 176 SER A CA 1
ATOM 1346 C C . SER A 1 176 ? -12.297 1.687 -24.644 1.00 84.50 176 SER A C 1
ATOM 1348 O O . SER A 1 176 ? -12.060 1.059 -25.671 1.00 84.50 176 SER A O 1
ATOM 1350 N N . SER A 1 177 ? -11.333 2.260 -23.915 1.00 81.56 177 SER A N 1
ATOM 1351 C CA . SER A 1 177 ? -9.905 2.077 -24.175 1.00 81.56 177 SER A CA 1
ATOM 1352 C C . SER A 1 177 ? -9.312 0.887 -23.418 1.00 81.56 177 SER A C 1
ATOM 1354 O O . SER A 1 177 ? -8.202 0.471 -23.740 1.00 81.56 177 SER A O 1
ATOM 1356 N N . CYS A 1 178 ? -10.040 0.333 -22.442 1.00 75.44 178 CYS A N 1
ATOM 1357 C CA . CYS A 1 178 ? -9.555 -0.664 -21.488 1.00 75.44 178 CYS A CA 1
ATOM 1358 C C . CYS A 1 178 ? -8.327 -0.199 -20.680 1.00 75.44 178 CYS A C 1
ATOM 1360 O O . CYS A 1 178 ? -7.586 -1.027 -20.158 1.00 75.44 178 CYS A O 1
ATOM 1362 N N . LEU A 1 179 ? -8.084 1.116 -20.593 1.00 76.50 179 LEU A N 1
ATOM 1363 C CA . LEU A 1 1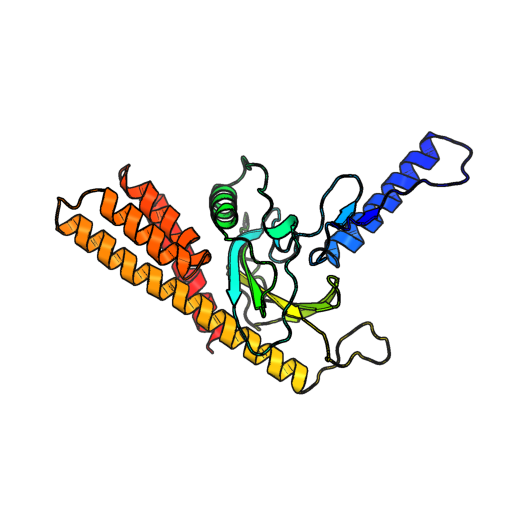79 ? -6.945 1.691 -19.862 1.00 76.50 179 LEU A CA 1
ATOM 1364 C C . LEU A 1 179 ? -7.348 2.313 -18.525 1.00 76.50 179 LEU A C 1
ATOM 1366 O O . LEU A 1 179 ? -6.474 2.690 -17.746 1.00 76.50 179 LEU A O 1
ATOM 1370 N N . ARG A 1 180 ? -8.651 2.493 -18.292 1.00 88.06 180 ARG A N 1
ATOM 1371 C CA . ARG A 1 180 ? -9.203 3.103 -17.081 1.00 88.06 180 ARG A CA 1
ATOM 1372 C C . ARG A 1 180 ? -10.477 2.398 -16.668 1.00 88.06 180 ARG A C 1
ATOM 1374 O O . ARG A 1 180 ? -11.239 1.941 -17.519 1.00 88.06 180 ARG A O 1
ATOM 1381 N N . LEU A 1 181 ? -10.723 2.357 -15.373 1.00 93.94 181 LEU A N 1
ATOM 1382 C CA . LEU A 1 181 ? -11.977 1.912 -14.796 1.00 93.94 181 LEU A CA 1
ATOM 1383 C C . LEU A 1 181 ? -13.023 3.019 -14.948 1.00 93.94 181 LEU A C 1
ATOM 1385 O O . LEU A 1 181 ? -12.735 4.206 -14.793 1.00 93.94 181 LEU A O 1
ATOM 1389 N N . ARG A 1 182 ? -14.263 2.638 -15.248 1.00 94.69 182 ARG A N 1
ATOM 1390 C CA . ARG A 1 182 ? -15.388 3.573 -15.319 1.00 94.69 182 ARG A CA 1
ATOM 1391 C C . ARG A 1 182 ? -15.846 3.980 -13.925 1.00 94.69 182 ARG A C 1
ATOM 1393 O O . ARG A 1 182 ? -15.832 3.180 -12.986 1.00 94.69 182 ARG A O 1
ATOM 1400 N N . ASP A 1 183 ? -16.349 5.203 -13.827 1.00 94.38 183 ASP A N 1
ATOM 1401 C CA . ASP A 1 183 ? -17.027 5.704 -12.634 1.00 94.38 183 ASP A CA 1
ATOM 1402 C C . ASP A 1 183 ? -18.428 5.087 -12.543 1.00 94.38 183 ASP A C 1
ATOM 1404 O O . ASP A 1 183 ? -19.408 5.608 -13.073 1.00 94.38 183 ASP A O 1
ATOM 1408 N N . THR A 1 184 ? -18.499 3.918 -11.910 1.00 96.44 184 THR A N 1
ATOM 1409 C CA . THR A 1 184 ? -19.732 3.149 -11.701 1.00 96.44 184 THR A CA 1
ATOM 1410 C C . THR A 1 184 ? -20.161 3.186 -10.236 1.00 96.44 184 THR A C 1
ATOM 1412 O O . THR A 1 184 ? -19.344 3.402 -9.335 1.00 96.44 184 THR A O 1
ATOM 1415 N N . GLU A 1 185 ? -21.441 2.910 -9.976 1.00 97.00 185 GLU A N 1
ATOM 1416 C CA . GLU A 1 185 ? -21.958 2.757 -8.608 1.00 97.00 185 GLU A CA 1
ATOM 1417 C C . GLU A 1 185 ? -21.232 1.641 -7.843 1.00 97.00 185 GLU A C 1
ATOM 1419 O O . GLU A 1 185 ? -20.954 1.788 -6.655 1.00 97.00 185 GLU A O 1
ATOM 1424 N N . GLU A 1 186 ? -20.855 0.554 -8.524 1.00 97.31 186 GLU A N 1
ATOM 1425 C CA . GLU A 1 186 ? -20.104 -0.547 -7.913 1.00 97.31 186 GLU A CA 1
ATOM 1426 C C . GLU A 1 186 ? -18.706 -0.107 -7.466 1.00 97.31 186 GLU A C 1
ATOM 1428 O O . GLU A 1 186 ? -18.298 -0.416 -6.347 1.00 97.31 186 GLU A O 1
ATOM 1433 N N . ARG A 1 187 ? -17.980 0.662 -8.289 1.00 96.94 187 ARG A N 1
ATOM 1434 C CA . ARG A 1 187 ? -16.672 1.221 -7.908 1.00 96.94 187 ARG A CA 1
ATOM 1435 C C . ARG A 1 187 ? -16.799 2.119 -6.674 1.00 96.94 187 ARG A C 1
ATOM 1437 O O . ARG A 1 187 ? -16.039 1.960 -5.717 1.00 96.94 187 ARG A O 1
ATOM 1444 N N . ALA A 1 188 ? -17.793 3.009 -6.661 1.00 97.19 188 ALA A N 1
ATOM 1445 C CA . ALA A 1 188 ? -18.070 3.875 -5.516 1.00 97.19 188 ALA A CA 1
ATOM 1446 C C . ALA A 1 188 ? -18.428 3.067 -4.255 1.00 97.19 188 ALA A C 1
ATOM 1448 O O . ALA A 1 188 ? -17.916 3.349 -3.170 1.00 97.19 188 ALA A O 1
ATOM 1449 N N . ARG A 1 189 ? -19.239 2.011 -4.399 1.00 98.06 189 ARG A N 1
ATOM 1450 C CA . ARG A 1 189 ? -19.585 1.084 -3.314 1.00 98.06 189 ARG A CA 1
ATOM 1451 C C . ARG A 1 189 ? -18.349 0.404 -2.737 1.00 98.06 189 ARG A C 1
ATOM 1453 O O . ARG A 1 189 ? -18.147 0.451 -1.526 1.00 98.06 189 ARG A O 1
ATOM 1460 N N . ARG A 1 190 ? -17.489 -0.172 -3.583 1.00 98.12 190 ARG A N 1
ATOM 1461 C CA . ARG A 1 190 ? -16.247 -0.824 -3.136 1.00 98.12 190 ARG A CA 1
ATOM 1462 C C . ARG A 1 190 ? -15.313 0.155 -2.428 1.00 98.12 190 ARG A C 1
ATOM 1464 O O . ARG A 1 190 ? -14.743 -0.201 -1.404 1.00 98.12 190 ARG A O 1
ATOM 1471 N N . LYS A 1 191 ? -15.205 1.397 -2.908 1.00 97.81 191 LYS A N 1
ATOM 1472 C CA . LYS A 1 191 ? -14.427 2.457 -2.246 1.00 97.81 191 LYS A CA 1
ATOM 1473 C C . LYS A 1 191 ? -14.913 2.742 -0.820 1.00 97.81 191 LYS A C 1
ATOM 1475 O O . LYS A 1 191 ? -14.087 2.848 0.084 1.00 97.81 191 LYS A O 1
ATOM 1480 N N . MET A 1 192 ? -16.228 2.815 -0.596 1.00 97.44 192 MET A N 1
ATOM 1481 C CA . MET A 1 192 ? -16.787 2.968 0.756 1.00 97.44 192 MET A CA 1
ATOM 1482 C C . MET A 1 192 ? -16.466 1.757 1.642 1.00 97.44 192 MET A C 1
ATOM 1484 O O 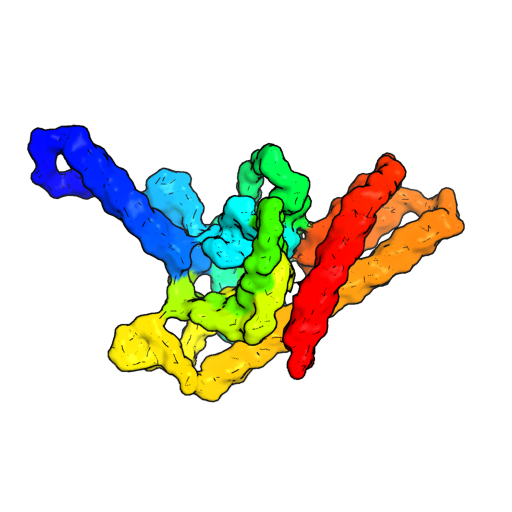. MET A 1 192 ? -16.004 1.929 2.765 1.00 97.44 192 MET A O 1
ATOM 1488 N N . MET A 1 193 ? -16.608 0.539 1.111 1.00 98.19 193 MET A N 1
ATOM 1489 C CA . MET A 1 193 ? -16.292 -0.694 1.847 1.00 98.19 193 MET A CA 1
ATOM 1490 C C . MET A 1 193 ? -14.814 -0.769 2.252 1.00 98.19 193 MET A C 1
ATOM 1492 O O . MET A 1 193 ? -14.498 -1.184 3.362 1.00 98.19 193 MET A O 1
ATOM 1496 N N . VAL A 1 194 ? -13.906 -0.343 1.368 1.00 97.94 194 VAL A N 1
ATOM 1497 C CA . VAL A 1 194 ? -12.467 -0.237 1.660 1.00 97.94 194 VAL A CA 1
ATOM 1498 C C . VAL A 1 194 ? -12.229 0.724 2.818 1.00 97.94 194 VAL A C 1
ATOM 1500 O O . VAL A 1 194 ? -11.514 0.384 3.757 1.00 97.94 194 VAL A O 1
ATOM 1503 N N . ARG A 1 195 ? -12.854 1.905 2.772 1.00 97.12 195 ARG A N 1
ATOM 1504 C CA . ARG A 1 195 ? -12.736 2.925 3.816 1.00 97.12 195 ARG A CA 1
ATOM 1505 C C . ARG A 1 195 ? -13.191 2.394 5.179 1.00 97.12 195 ARG A C 1
ATOM 1507 O O . ARG A 1 195 ? -12.442 2.495 6.146 1.00 97.12 195 ARG A O 1
ATOM 1514 N N . GLU A 1 196 ? -14.374 1.785 5.240 1.00 96.38 196 GLU A N 1
ATOM 1515 C CA . GLU A 1 196 ? -14.943 1.207 6.466 1.00 96.38 196 GLU A CA 1
ATOM 1516 C C . GLU A 1 196 ? -14.093 0.060 7.027 1.00 96.38 196 GLU A C 1
ATOM 1518 O O . GLU A 1 196 ? -13.848 -0.001 8.235 1.00 96.38 196 GLU A O 1
ATOM 1523 N N . ALA A 1 197 ? -13.618 -0.838 6.159 1.00 96.31 197 ALA A N 1
ATOM 1524 C CA . ALA A 1 197 ? -12.802 -1.978 6.562 1.00 96.31 197 ALA A CA 1
ATOM 1525 C C . ALA A 1 197 ? -11.450 -1.530 7.134 1.00 96.31 197 ALA A C 1
ATOM 1527 O O . ALA A 1 197 ? -11.032 -2.006 8.188 1.00 96.31 197 ALA A O 1
ATOM 1528 N N . VAL A 1 198 ? -10.792 -0.566 6.484 1.00 95.00 198 VAL A N 1
ATOM 1529 C CA . VAL A 1 198 ? -9.516 -0.011 6.957 1.00 95.00 198 VAL A CA 1
ATOM 1530 C C . VAL A 1 198 ? -9.703 0.763 8.258 1.00 95.00 198 VAL A C 1
ATOM 1532 O O . VAL A 1 198 ? -8.911 0.580 9.177 1.00 95.00 198 VAL A O 1
ATOM 1535 N N . ALA A 1 199 ? -10.755 1.579 8.379 1.00 94.12 199 ALA A N 1
ATOM 1536 C CA . ALA A 1 199 ? -11.068 2.272 9.630 1.00 94.12 199 ALA A CA 1
ATOM 1537 C C . ALA A 1 199 ? -11.293 1.281 10.783 1.00 94.12 199 ALA A C 1
ATOM 1539 O O . ALA A 1 199 ? -10.791 1.483 11.885 1.00 94.12 199 ALA A O 1
ATOM 1540 N N . THR A 1 200 ? -12.009 0.185 10.522 1.00 92.50 200 THR A N 1
ATOM 1541 C CA . THR A 1 200 ? -12.269 -0.863 11.519 1.00 92.50 200 THR A CA 1
ATOM 1542 C C . THR A 1 200 ? -10.977 -1.540 11.971 1.00 92.50 200 THR A C 1
ATOM 1544 O O . THR A 1 200 ? -10.719 -1.594 13.170 1.00 92.50 200 THR A O 1
ATOM 1547 N N . GLU A 1 201 ? -10.126 -1.967 11.034 1.00 89.12 201 GLU A N 1
ATOM 1548 C CA . GLU A 1 201 ? -8.824 -2.567 11.357 1.00 89.12 201 GLU A CA 1
ATOM 1549 C C . GLU A 1 201 ? -7.935 -1.587 12.149 1.00 89.12 201 GLU A C 1
ATOM 1551 O O . GLU A 1 201 ? -7.324 -1.964 13.148 1.00 89.12 201 GLU A O 1
ATOM 1556 N N . LEU A 1 202 ? -7.888 -0.309 11.751 1.00 85.81 202 LEU A N 1
ATOM 1557 C CA . LEU A 1 202 ? -7.122 0.726 12.457 1.00 85.81 202 LEU A CA 1
ATOM 1558 C C . LEU A 1 202 ? -7.651 1.000 13.872 1.00 85.81 202 LEU A C 1
ATOM 1560 O O . LEU A 1 202 ? -6.844 1.184 14.780 1.00 85.81 202 LEU A O 1
ATOM 1564 N N . ARG A 1 203 ? -8.970 0.964 14.104 1.00 84.12 203 ARG A N 1
ATOM 1565 C CA . ARG A 1 203 ? -9.534 1.058 15.464 1.00 84.12 203 ARG A CA 1
ATOM 1566 C C . ARG A 1 203 ? -9.100 -0.095 16.346 1.00 84.12 203 ARG A C 1
ATOM 1568 O O . ARG A 1 203 ? -8.733 0.132 17.495 1.00 84.12 203 ARG A O 1
ATOM 1575 N N . GLU A 1 204 ? -9.162 -1.321 15.832 1.00 75.50 204 GLU A N 1
ATOM 1576 C CA . GLU A 1 204 ? -8.757 -2.500 16.600 1.00 75.50 204 GLU A CA 1
ATOM 1577 C C . GLU A 1 204 ? -7.298 -2.380 17.048 1.00 75.50 204 GLU A C 1
ATOM 1579 O O . GLU A 1 204 ? -6.962 -2.723 18.182 1.00 75.50 204 GLU A O 1
ATOM 1584 N N . ILE A 1 205 ? -6.450 -1.801 16.195 1.00 65.75 205 ILE A N 1
ATOM 1585 C CA . ILE A 1 205 ? -5.056 -1.491 16.516 1.00 65.75 205 ILE A CA 1
ATOM 1586 C C . ILE A 1 205 ? -4.958 -0.454 17.646 1.00 65.75 205 ILE A C 1
ATOM 1588 O O . ILE A 1 205 ? -4.201 -0.682 18.590 1.00 65.75 205 ILE A O 1
ATOM 1592 N N . SER A 1 206 ? -5.720 0.643 17.584 1.00 61.88 206 SER A N 1
ATOM 1593 C CA . SER A 1 206 ? -5.701 1.696 18.612 1.00 61.88 206 SER A CA 1
ATOM 1594 C C . SER A 1 206 ? -6.201 1.203 19.978 1.00 61.88 206 SER A C 1
ATOM 1596 O O . SER A 1 206 ? -5.558 1.445 20.997 1.00 61.88 206 SER A O 1
ATOM 1598 N N . VAL A 1 207 ? -7.296 0.434 20.009 1.00 55.38 207 VAL A N 1
ATOM 1599 C CA . VAL A 1 207 ? -7.905 -0.088 21.252 1.00 55.38 207 VAL A CA 1
ATOM 1600 C C . VAL A 1 207 ? -7.009 -1.122 21.949 1.00 55.38 207 VAL A C 1
ATOM 1602 O O . VAL A 1 207 ? -6.928 -1.166 23.182 1.00 55.38 207 VAL A O 1
ATOM 1605 N N . LEU A 1 208 ? -6.311 -1.961 21.173 1.00 48.88 208 LEU A N 1
ATOM 1606 C CA . LEU A 1 208 ? -5.332 -2.911 21.710 1.00 48.88 208 LEU A CA 1
ATOM 1607 C C . LEU A 1 208 ? -4.157 -2.193 22.389 1.00 48.88 208 LEU A C 1
ATOM 1609 O O . LEU A 1 208 ? -3.616 -2.716 23.364 1.00 48.88 208 LEU A O 1
ATOM 1613 N N . ASP A 1 209 ? -3.774 -1.015 21.896 1.00 53.94 209 ASP A N 1
ATOM 1614 C CA . ASP A 1 209 ? -2.665 -0.230 22.436 1.00 53.94 209 ASP A CA 1
ATOM 1615 C C . ASP A 1 209 ? -3.045 0.437 23.771 1.00 53.94 209 ASP A C 1
ATOM 1617 O O . ASP A 1 209 ? -2.333 0.245 24.756 1.00 53.94 209 ASP A O 1
ATOM 1621 N N . GLU A 1 210 ? -4.213 1.089 23.867 1.00 54.34 210 GLU A N 1
ATOM 1622 C CA . GLU A 1 210 ? -4.730 1.685 25.120 1.00 54.34 210 GLU A CA 1
ATOM 1623 C C . GLU A 1 210 ? -4.825 0.657 26.258 1.00 54.34 210 GLU A C 1
ATOM 1625 O O . GLU A 1 210 ? -4.323 0.872 27.364 1.00 54.34 210 GLU A O 1
ATOM 1630 N N . SER A 1 211 ? -5.377 -0.522 25.959 1.00 42.75 211 SER A N 1
ATOM 1631 C CA . SER A 1 211 ? -5.501 -1.622 26.925 1.00 42.75 211 SER A CA 1
ATOM 1632 C C . SER A 1 211 ? -4.137 -2.113 27.434 1.00 42.75 211 SER A C 1
ATOM 1634 O O . SER A 1 211 ? -4.006 -2.596 28.561 1.00 42.75 211 SER A O 1
ATOM 1636 N N . LEU A 1 212 ? -3.093 -2.013 26.607 1.00 44.03 212 LEU A N 1
ATOM 1637 C CA . LEU A 1 212 ? -1.736 -2.421 26.963 1.00 44.03 212 LEU A CA 1
ATOM 1638 C C . LEU A 1 212 ? -0.955 -1.317 27.680 1.00 44.03 212 LEU A C 1
ATOM 1640 O O . LEU A 1 212 ? -0.094 -1.643 28.502 1.00 44.03 212 LEU A O 1
ATOM 1644 N N . GLU A 1 213 ? -1.277 -0.045 27.447 1.00 53.41 213 GLU A N 1
ATOM 1645 C CA . GLU A 1 213 ? -0.790 1.072 28.260 1.00 53.41 213 GLU A CA 1
ATOM 1646 C C . GLU A 1 213 ? -1.333 1.007 29.678 1.00 53.41 213 GLU A C 1
ATOM 1648 O O . GLU A 1 213 ? -0.549 1.078 30.622 1.00 53.41 213 GLU A O 1
ATOM 1653 N N . GLU A 1 214 ? -2.631 0.752 29.841 1.00 52.56 214 GLU A N 1
ATOM 1654 C CA . GLU A 1 214 ? -3.235 0.537 31.157 1.00 52.56 214 GLU A CA 1
ATOM 1655 C C . GLU A 1 214 ? -2.574 -0.641 31.890 1.00 52.56 214 GLU A C 1
ATOM 1657 O O . GLU A 1 214 ? -2.271 -0.560 33.084 1.00 52.56 214 GLU A O 1
ATOM 1662 N N . LEU A 1 215 ? -2.252 -1.726 31.173 1.00 39.44 215 LEU A N 1
ATOM 1663 C CA . LEU A 1 215 ? -1.495 -2.852 31.728 1.00 39.44 215 LEU A CA 1
ATOM 1664 C C . LEU A 1 215 ? -0.040 -2.477 32.067 1.00 39.44 215 LEU A C 1
ATOM 1666 O O . LEU A 1 215 ? 0.487 -2.933 33.086 1.00 39.44 215 LEU A O 1
ATOM 1670 N N . ALA A 1 216 ? 0.619 -1.641 31.260 1.00 46.75 216 ALA A N 1
ATOM 1671 C CA . ALA A 1 216 ? 1.970 -1.134 31.515 1.00 46.75 216 ALA A CA 1
ATOM 1672 C C . ALA A 1 216 ? 2.025 -0.184 32.721 1.00 46.75 216 ALA A C 1
ATOM 1674 O O . ALA A 1 216 ? 2.951 -0.273 33.533 1.00 46.75 216 ALA A O 1
ATOM 1675 N N . GLU A 1 217 ? 1.037 0.691 32.878 1.00 51.28 217 GLU A N 1
ATOM 1676 C CA . GLU A 1 217 ? 0.895 1.602 34.013 1.00 51.28 217 GLU A CA 1
ATOM 1677 C C . GLU A 1 217 ? 0.498 0.863 35.296 1.00 51.28 217 GLU A C 1
ATOM 1679 O O . GLU A 1 217 ? 1.096 1.082 36.356 1.00 51.28 217 GLU A O 1
ATOM 1684 N N . SER A 1 218 ? -0.416 -0.103 35.198 1.00 47.25 218 SER A N 1
ATOM 1685 C CA . SER A 1 218 ? -0.763 -1.014 36.293 1.00 47.25 218 SER A CA 1
ATOM 1686 C C . SER A 1 218 ? 0.458 -1.820 36.763 1.00 47.25 218 SER A C 1
ATOM 1688 O O . SER A 1 218 ? 0.742 -1.914 37.959 1.00 47.25 218 SER A O 1
ATOM 1690 N N . ALA A 1 219 ? 1.297 -2.293 35.838 1.00 41.31 219 ALA A N 1
ATOM 1691 C CA . ALA A 1 219 ? 2.542 -2.974 36.185 1.00 41.31 219 ALA A CA 1
ATOM 1692 C C . ALA A 1 219 ? 3.608 -2.055 36.807 1.00 41.31 219 ALA A C 1
ATOM 1694 O O . ALA A 1 219 ? 4.363 -2.499 37.677 1.00 41.31 219 ALA A O 1
ATOM 1695 N N . ARG A 1 220 ? 3.679 -0.779 36.395 1.00 49.75 220 ARG A N 1
ATOM 1696 C CA . ARG A 1 220 ? 4.552 0.231 37.023 1.00 49.75 220 ARG A CA 1
ATOM 1697 C C . ARG A 1 220 ? 4.099 0.560 38.445 1.00 49.75 220 ARG A C 1
ATOM 1699 O O . ARG A 1 220 ? 4.947 0.718 39.319 1.00 49.75 220 ARG A O 1
ATOM 1706 N N . SER A 1 221 ? 2.790 0.626 38.683 1.00 53.47 221 SER A N 1
ATOM 1707 C CA . SER A 1 221 ? 2.224 0.930 40.003 1.00 53.47 221 SER A CA 1
ATOM 1708 C C . SER A 1 221 ? 2.283 -0.250 40.983 1.00 53.47 221 SER A C 1
ATOM 1710 O O . SER A 1 221 ? 2.413 -0.026 42.185 1.00 53.47 221 SER A O 1
ATOM 1712 N N . GLN A 1 222 ? 2.277 -1.501 40.502 1.00 46.44 222 GLN A N 1
ATOM 1713 C CA . GLN A 1 222 ? 2.340 -2.695 41.361 1.00 46.44 222 GLN A CA 1
ATOM 1714 C C . GLN A 1 222 ? 3.749 -3.250 41.638 1.00 46.44 222 GLN A C 1
ATOM 1716 O O . GLN A 1 222 ? 3.875 -4.252 42.339 1.00 46.44 222 GLN A O 1
ATOM 1721 N N . GLY A 1 223 ? 4.821 -2.617 41.148 1.00 42.16 223 GLY A N 1
ATOM 1722 C CA . GLY A 1 223 ? 6.204 -2.792 41.632 1.00 42.16 223 GLY A CA 1
ATOM 1723 C C . GLY A 1 223 ? 6.842 -4.194 41.564 1.00 42.16 223 GLY A C 1
ATOM 1724 O O . GLY A 1 223 ? 8.005 -4.342 41.929 1.00 42.16 223 GLY A O 1
ATOM 1725 N N . SER A 1 224 ? 6.132 -5.237 41.125 1.00 44.41 224 SER A N 1
ATOM 1726 C CA . SER A 1 224 ? 6.593 -6.626 41.243 1.00 44.41 224 SER A CA 1
ATOM 1727 C C . SER A 1 224 ? 5.759 -7.592 40.385 1.00 44.41 224 SER A C 1
ATOM 1729 O O . SER A 1 224 ? 5.272 -8.616 40.868 1.00 44.41 224 SER A O 1
ATOM 1731 N N . LEU A 1 225 ? 5.590 -7.315 39.091 1.00 44.50 225 LEU A N 1
ATOM 1732 C CA . LEU A 1 225 ? 5.067 -8.321 38.163 1.00 44.50 225 LEU A CA 1
ATOM 1733 C C . LEU A 1 225 ? 6.178 -8.833 37.251 1.00 44.50 225 LEU A C 1
ATOM 1735 O O . LEU A 1 225 ? 6.809 -8.099 36.492 1.00 44.50 225 LEU A O 1
ATOM 1739 N N . ASN A 1 226 ? 6.449 -10.131 37.395 1.00 45.75 226 ASN A N 1
ATOM 1740 C CA . ASN A 1 226 ? 7.481 -10.860 36.677 1.00 45.75 226 ASN A CA 1
ATOM 1741 C C . ASN A 1 226 ? 7.387 -10.579 35.172 1.00 45.75 226 ASN A C 1
ATOM 1743 O O . ASN A 1 226 ? 6.399 -10.933 34.533 1.00 45.75 226 ASN A O 1
ATOM 1747 N N . ARG A 1 227 ? 8.483 -10.049 34.613 1.00 47.28 227 ARG A N 1
ATOM 1748 C CA . ARG A 1 227 ? 8.845 -9.851 33.188 1.00 47.28 227 ARG A CA 1
ATOM 1749 C C . ARG A 1 227 ? 8.263 -10.856 32.172 1.00 47.28 227 ARG A C 1
ATOM 1751 O O . ARG A 1 227 ? 8.158 -10.553 30.991 1.00 47.28 227 ARG A O 1
ATOM 1758 N N . LYS A 1 228 ? 7.915 -12.063 32.626 1.00 43.50 228 LYS A N 1
ATOM 1759 C CA . LYS A 1 228 ? 7.312 -13.159 31.859 1.00 43.50 228 LYS A CA 1
ATOM 1760 C C . LYS A 1 228 ? 5.840 -12.914 31.484 1.00 43.50 228 LYS A C 1
ATOM 1762 O O . LYS A 1 228 ? 5.417 -13.425 30.456 1.00 43.50 228 LYS A O 1
ATOM 1767 N N . MET A 1 229 ? 5.080 -12.122 32.253 1.00 42.44 229 MET A N 1
ATOM 1768 C CA . MET A 1 229 ? 3.679 -11.807 31.922 1.00 42.44 229 MET A CA 1
ATOM 1769 C C . MET A 1 229 ? 3.550 -10.838 30.736 1.00 42.44 229 MET A C 1
ATOM 1771 O O . MET A 1 229 ? 2.692 -11.051 29.887 1.00 42.44 229 MET A O 1
ATOM 1775 N N . PHE A 1 230 ? 4.448 -9.853 30.598 1.00 44.12 230 PHE A N 1
ATOM 1776 C CA . PHE A 1 230 ? 4.470 -8.959 29.424 1.00 44.12 230 PHE A CA 1
ATOM 1777 C C . PHE A 1 230 ? 4.817 -9.686 28.125 1.00 44.12 230 PHE A C 1
ATOM 1779 O O . PHE A 1 230 ? 4.236 -9.402 27.081 1.00 44.12 230 PHE A O 1
ATOM 1786 N N . LEU A 1 231 ? 5.727 -10.663 28.190 1.00 44.78 231 LEU A N 1
ATOM 1787 C CA . LEU A 1 231 ? 6.034 -11.513 27.038 1.00 44.78 231 LEU A CA 1
ATOM 1788 C C . LEU A 1 231 ? 4.822 -12.361 26.623 1.00 44.78 231 LEU A C 1
ATOM 1790 O O . LEU A 1 231 ? 4.622 -12.571 25.435 1.00 44.78 231 LEU A O 1
ATOM 1794 N N . LEU A 1 232 ? 3.992 -12.805 27.572 1.00 39.62 232 LEU A N 1
ATOM 1795 C CA . LEU A 1 232 ? 2.777 -13.573 27.278 1.00 39.62 232 LEU A CA 1
ATOM 1796 C C . LEU A 1 232 ? 1.640 -12.700 26.719 1.00 39.62 232 LEU A C 1
ATOM 1798 O O . LEU A 1 232 ? 0.965 -13.130 25.788 1.00 39.62 232 LEU A O 1
ATOM 1802 N N . ALA A 1 233 ? 1.467 -11.471 27.214 1.00 42.00 233 ALA A N 1
ATOM 1803 C CA . ALA A 1 233 ? 0.469 -10.532 26.689 1.00 42.00 233 ALA A CA 1
ATOM 1804 C C . ALA A 1 233 ? 0.800 -10.070 25.255 1.00 42.00 233 ALA A C 1
ATOM 1806 O O . ALA A 1 233 ? -0.075 -10.069 24.389 1.00 42.00 233 ALA A O 1
ATOM 1807 N N . GLY A 1 234 ? 2.078 -9.790 24.964 1.00 39.78 234 GLY A N 1
ATOM 1808 C CA . GLY A 1 234 ? 2.539 -9.481 23.604 1.00 39.78 234 GLY A CA 1
ATOM 1809 C C . GLY A 1 234 ? 2.360 -10.645 22.619 1.00 39.78 234 GLY A C 1
ATOM 1810 O O . GLY A 1 234 ? 2.100 -10.419 21.441 1.00 39.78 234 GLY A O 1
ATOM 1811 N N . PHE A 1 235 ? 2.424 -11.891 23.102 1.00 37.78 235 PHE A N 1
ATOM 1812 C CA . PHE A 1 235 ? 2.107 -13.083 22.309 1.00 37.78 235 PHE A CA 1
ATOM 1813 C C . PHE A 1 235 ? 0.603 -13.262 22.050 1.00 37.7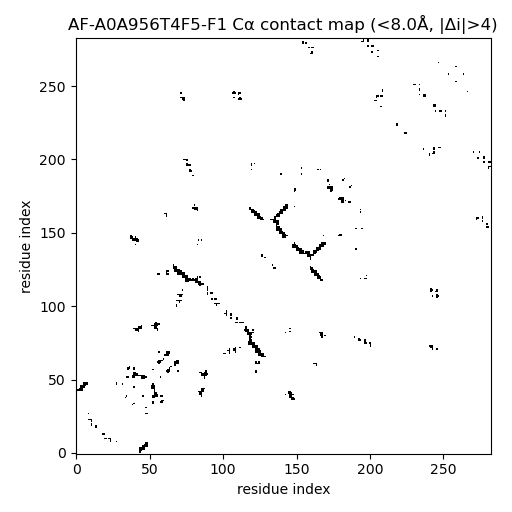8 235 PHE A C 1
ATOM 1815 O O . PHE A 1 235 ? 0.251 -13.885 21.056 1.00 37.78 235 PHE A O 1
ATOM 1822 N N . GLY A 1 236 ? -0.279 -12.737 22.907 1.00 32.22 236 GLY A N 1
ATOM 1823 C CA . GLY A 1 236 ? -1.734 -12.777 22.708 1.00 32.22 236 GLY A CA 1
ATOM 1824 C C . GLY A 1 236 ? -2.215 -11.760 21.670 1.00 32.22 236 GLY A C 1
ATOM 1825 O O . GLY A 1 236 ? -2.946 -12.123 20.752 1.00 32.22 236 GLY A O 1
ATOM 1826 N N . ALA A 1 237 ? -1.726 -10.517 21.753 1.00 39.72 237 ALA A N 1
ATOM 1827 C CA . ALA A 1 237 ? -2.031 -9.456 20.783 1.00 39.72 237 ALA A CA 1
ATOM 1828 C C . ALA A 1 237 ? -1.499 -9.767 19.366 1.00 39.72 237 ALA A C 1
ATOM 1830 O O . ALA A 1 237 ? -2.083 -9.348 18.368 1.00 39.72 237 ALA A O 1
ATOM 1831 N N . PHE A 1 238 ? -0.435 -10.575 19.274 1.00 38.12 238 PHE A N 1
ATOM 1832 C CA . PHE A 1 238 ? 0.148 -11.068 18.021 1.00 38.12 238 PHE A CA 1
ATOM 1833 C C . PHE A 1 238 ? -0.820 -11.899 17.161 1.00 38.12 238 PHE A C 1
ATOM 1835 O O . PHE A 1 238 ? -0.666 -11.939 15.941 1.00 38.12 238 PHE A O 1
ATOM 1842 N N . TRP A 1 239 ? -1.823 -12.547 17.765 1.00 37.62 239 TRP A N 1
ATOM 1843 C CA . TRP A 1 239 ? -2.810 -13.339 17.021 1.00 37.62 239 TRP A CA 1
ATOM 1844 C C . TRP A 1 239 ? -3.973 -12.512 16.468 1.00 37.62 239 TRP A C 1
ATOM 1846 O O . TRP A 1 239 ? -4.702 -13.019 15.619 1.00 37.62 239 TRP A O 1
ATOM 1856 N N . VAL A 1 240 ? -4.137 -11.264 16.919 1.00 39.38 240 VAL A N 1
ATOM 1857 C CA . VAL A 1 240 ? -5.299 -10.428 16.582 1.00 39.38 240 VAL A CA 1
ATOM 1858 C C . VAL A 1 240 ? -4.944 -9.371 15.537 1.00 39.38 240 VAL A C 1
ATOM 1860 O O . VAL A 1 240 ? -5.676 -9.239 14.567 1.00 39.38 240 VAL A O 1
ATOM 1863 N N . SER A 1 241 ? -3.789 -8.694 15.641 1.00 45.91 241 SER A N 1
ATOM 1864 C CA . SER A 1 241 ? -3.366 -7.728 14.614 1.00 45.91 241 SER A CA 1
ATOM 1865 C C . SER A 1 241 ? -1.834 -7.588 14.501 1.00 45.91 241 SER A C 1
ATOM 1867 O O . SER A 1 241 ? -1.162 -7.228 15.476 1.00 45.91 241 SER A O 1
ATOM 1869 N N . PRO A 1 242 ? -1.237 -7.821 13.312 1.00 47.53 242 PRO A N 1
ATOM 1870 C CA . PRO A 1 242 ? 0.196 -7.634 13.068 1.00 47.53 242 PRO A CA 1
ATOM 1871 C C . PRO A 1 242 ? 0.677 -6.195 13.289 1.00 47.53 242 PRO A C 1
ATOM 1873 O O . PRO A 1 242 ? 1.825 -5.991 13.674 1.00 47.53 242 PRO A O 1
ATOM 1876 N N . VAL A 1 243 ? -0.190 -5.201 13.078 1.00 48.69 243 VAL A N 1
ATOM 1877 C CA . VAL A 1 243 ? 0.144 -3.781 13.256 1.00 48.69 243 VAL A CA 1
ATOM 1878 C C . VAL A 1 243 ? 0.170 -3.397 14.737 1.00 48.69 243 VAL A C 1
ATOM 1880 O O . VAL A 1 243 ? 1.071 -2.678 15.169 1.00 48.69 243 VAL A O 1
ATOM 1883 N N . ALA A 1 244 ? -0.728 -3.958 15.552 1.00 46.41 244 ALA A N 1
ATOM 1884 C CA . ALA A 1 244 ? -0.634 -3.833 17.004 1.00 46.41 244 ALA A CA 1
ATOM 1885 C C . ALA A 1 244 ? 0.694 -4.433 17.500 1.00 46.41 244 ALA A C 1
ATOM 1887 O O . ALA A 1 244 ? 1.438 -3.783 18.224 1.00 46.41 244 ALA A O 1
ATOM 1888 N N . ALA A 1 245 ? 1.089 -5.623 17.028 1.00 47.56 245 ALA A N 1
ATOM 1889 C CA . ALA A 1 245 ? 2.380 -6.222 17.392 1.00 47.56 245 ALA A CA 1
ATOM 1890 C C . ALA A 1 245 ? 3.595 -5.343 17.018 1.00 47.56 245 ALA A C 1
ATOM 1892 O O . ALA A 1 245 ? 4.616 -5.356 17.713 1.00 47.56 245 ALA A O 1
ATOM 1893 N N . VAL A 1 246 ? 3.494 -4.554 15.946 1.00 50.28 246 VAL A N 1
ATOM 1894 C CA . VAL A 1 246 ? 4.503 -3.572 15.539 1.00 50.28 246 VAL A CA 1
ATOM 1895 C C . VAL A 1 246 ? 4.636 -2.431 16.547 1.00 50.28 246 VAL A C 1
ATOM 1897 O O . VAL A 1 246 ? 5.749 -2.192 17.027 1.00 50.28 246 VAL A O 1
ATOM 1900 N N . LEU A 1 247 ? 3.524 -1.778 16.895 1.00 49.59 247 LEU A N 1
ATOM 1901 C CA . LEU A 1 247 ? 3.498 -0.669 17.855 1.00 49.59 247 LEU A CA 1
ATOM 1902 C C . LEU A 1 247 ? 3.897 -1.156 19.267 1.00 49.59 247 LEU A C 1
ATOM 1904 O O . LEU A 1 247 ? 4.713 -0.535 19.955 1.00 49.59 247 LEU A O 1
ATOM 1908 N N . LEU A 1 248 ? 3.449 -2.357 19.644 1.00 48.62 248 LEU A N 1
ATOM 1909 C CA . LEU A 1 248 ? 3.614 -2.949 20.975 1.00 48.62 248 LEU A CA 1
ATOM 1910 C C . LEU A 1 248 ? 4.989 -3.557 21.246 1.00 48.62 248 LEU A C 1
ATOM 1912 O O . LEU A 1 248 ? 5.518 -3.421 22.351 1.00 48.62 248 LEU A O 1
ATOM 1916 N N . ALA A 1 249 ? 5.618 -4.225 20.275 1.00 46.12 249 ALA A N 1
ATOM 1917 C CA . ALA A 1 249 ? 6.973 -4.736 20.484 1.00 46.12 249 ALA A CA 1
ATOM 1918 C C . ALA A 1 249 ? 8.040 -3.624 20.400 1.00 46.12 249 ALA A C 1
ATOM 1920 O O . ALA A 1 249 ? 9.202 -3.867 20.729 1.00 46.12 249 ALA A O 1
ATOM 1921 N N . GLY A 1 250 ? 7.652 -2.390 20.049 1.00 42.62 250 GLY A N 1
ATOM 1922 C CA . GLY A 1 250 ? 8.356 -1.193 20.508 1.00 42.62 250 GLY A CA 1
ATOM 1923 C C . GLY A 1 250 ? 8.272 -1.084 22.036 1.00 42.62 250 GLY A C 1
ATOM 1924 O O . GLY A 1 250 ? 9.269 -1.266 22.731 1.00 42.62 250 GLY A O 1
ATOM 1925 N N . ALA A 1 251 ? 7.077 -0.888 22.592 1.00 40.69 251 ALA A N 1
ATOM 1926 C CA . ALA A 1 251 ? 6.864 -0.671 24.028 1.00 40.69 251 ALA A CA 1
ATOM 1927 C C . ALA A 1 251 ? 7.440 -1.773 24.956 1.00 40.69 251 ALA A C 1
ATOM 1929 O O . ALA A 1 251 ? 8.061 -1.462 25.978 1.00 40.69 251 ALA A O 1
ATOM 1930 N N . ALA A 1 252 ? 7.309 -3.057 24.599 1.00 40.56 252 ALA A N 1
ATOM 1931 C CA . ALA A 1 252 ? 7.724 -4.176 25.455 1.00 40.56 252 ALA A CA 1
ATOM 1932 C C . ALA A 1 252 ? 9.254 -4.300 25.621 1.00 40.56 252 ALA A C 1
ATOM 1934 O O . ALA A 1 252 ? 9.730 -4.670 26.701 1.00 40.56 252 ALA A O 1
ATOM 1935 N N . TRP A 1 253 ? 10.044 -3.950 24.598 1.00 42.00 253 TRP A N 1
ATOM 1936 C CA . TRP A 1 253 ? 11.511 -4.050 24.640 1.00 42.00 253 TRP A CA 1
ATOM 1937 C C . TRP A 1 253 ? 12.184 -2.839 25.302 1.00 42.00 253 TRP A C 1
ATOM 1939 O O . TRP A 1 253 ? 13.264 -2.963 25.886 1.00 42.00 253 TRP A O 1
ATOM 1949 N N . PHE A 1 254 ? 11.499 -1.694 25.339 1.00 43.16 254 PHE A N 1
ATOM 1950 C CA . PHE A 1 254 ? 11.972 -0.480 26.011 1.00 43.16 254 PHE A CA 1
ATOM 1951 C C . PHE A 1 254 ? 11.675 -0.426 27.514 1.00 43.16 254 PHE A C 1
ATOM 1953 O O . PHE A 1 254 ? 12.106 0.507 28.177 1.00 43.16 254 PHE A O 1
ATOM 1960 N N . SER A 1 255 ? 11.023 -1.439 28.091 1.00 42.72 255 SER A N 1
ATOM 1961 C CA . SER A 1 255 ? 10.849 -1.562 29.550 1.00 42.72 255 SER A CA 1
ATOM 1962 C C . SER A 1 255 ? 12.116 -2.047 30.288 1.00 42.72 255 SER A C 1
ATOM 1964 O O . SER A 1 255 ? 12.169 -2.042 31.517 1.00 42.72 255 SER A O 1
ATOM 1966 N N . GLY A 1 256 ? 13.158 -2.478 29.557 1.00 40.75 256 GLY A N 1
ATOM 1967 C CA . GLY A 1 256 ? 14.416 -2.998 30.117 1.00 40.75 256 GLY A CA 1
ATOM 1968 C C . GLY A 1 256 ? 15.543 -1.973 30.317 1.00 40.75 256 GLY A C 1
ATOM 1969 O O . GLY A 1 256 ? 16.541 -2.291 30.962 1.00 40.75 256 GLY A O 1
ATOM 1970 N N . ARG A 1 257 ? 15.397 -0.759 29.7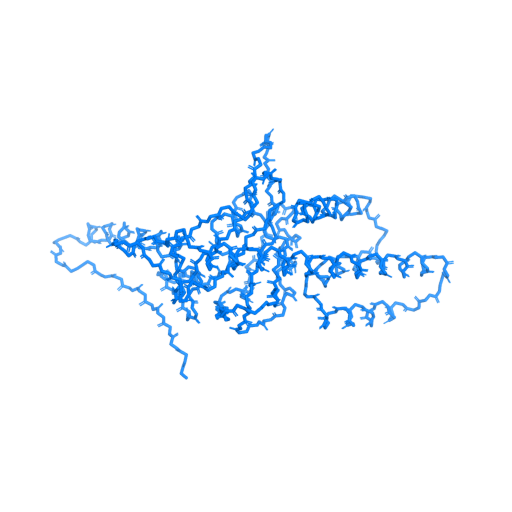83 1.00 43.31 257 ARG A N 1
ATOM 1971 C CA . ARG A 1 257 ? 16.237 0.425 30.039 1.00 43.31 257 ARG A CA 1
ATOM 1972 C C . ARG A 1 257 ? 15.275 1.576 30.315 1.00 43.31 257 ARG A C 1
ATOM 1974 O O . ARG A 1 257 ? 14.186 1.540 29.763 1.00 43.31 257 ARG A O 1
ATOM 1981 N N . SER A 1 258 ? 15.616 2.548 31.167 1.00 42.28 258 SER A N 1
ATOM 1982 C CA . SER A 1 258 ? 14.720 3.691 31.423 1.00 42.28 258 SER A CA 1
ATOM 1983 C C . SER A 1 258 ? 14.182 4.216 30.084 1.00 42.28 258 SER A C 1
ATOM 1985 O O . SER A 1 258 ? 15.020 4.484 29.214 1.00 42.28 258 SER A O 1
ATOM 1987 N N . PRO A 1 259 ? 12.856 4.299 29.869 1.00 46.41 259 PRO A N 1
ATOM 1988 C CA . PRO A 1 259 ? 12.318 4.717 28.586 1.00 46.41 259 PRO A CA 1
ATOM 1989 C C . PRO A 1 259 ? 12.873 6.103 28.288 1.00 46.41 259 PRO A C 1
ATOM 1991 O O . PRO A 1 259 ? 12.590 7.062 29.003 1.00 46.41 259 PRO A O 1
ATOM 1994 N N . ASP A 1 260 ? 13.739 6.183 27.286 1.00 55.94 260 ASP A N 1
ATOM 1995 C CA . ASP A 1 260 ? 14.278 7.447 26.814 1.00 55.94 260 ASP A CA 1
ATOM 1996 C C . ASP A 1 260 ? 13.068 8.291 26.392 1.00 55.94 260 ASP A C 1
ATOM 1998 O O . ASP A 1 260 ? 12.249 7.824 25.594 1.00 55.94 260 ASP A O 1
ATOM 2002 N N . ALA A 1 261 ? 12.891 9.486 26.962 1.00 58.88 261 ALA A N 1
ATOM 2003 C CA . ALA A 1 261 ? 11.698 10.315 26.744 1.00 58.88 261 ALA A CA 1
ATOM 2004 C C . ALA A 1 261 ? 11.418 10.543 25.242 1.00 58.88 261 ALA A C 1
ATOM 2006 O O . ALA A 1 261 ? 10.273 10.657 24.813 1.00 58.88 261 ALA A O 1
ATOM 2007 N N . GLN A 1 262 ? 12.472 10.491 24.421 1.00 52.34 262 GLN A N 1
ATOM 2008 C CA . GLN A 1 262 ? 12.419 10.570 22.960 1.00 52.34 262 GLN A CA 1
ATOM 2009 C C . GLN A 1 262 ? 11.713 9.394 22.262 1.00 52.34 262 GLN A C 1
ATOM 2011 O O . GLN A 1 262 ? 11.349 9.502 21.091 1.00 52.34 262 GLN A O 1
ATOM 2016 N N . ILE A 1 263 ? 11.616 8.224 22.893 1.00 52.47 263 ILE A N 1
ATOM 2017 C CA . ILE A 1 263 ? 10.915 7.052 22.344 1.00 52.47 263 ILE A CA 1
ATOM 2018 C C . ILE A 1 263 ? 9.420 7.178 22.625 1.00 52.47 263 ILE A C 1
ATOM 2020 O O . ILE A 1 263 ? 8.615 7.002 21.717 1.00 52.47 263 ILE A O 1
ATOM 2024 N N . GLN A 1 264 ? 9.065 7.545 23.856 1.00 56.59 264 GLN A N 1
ATOM 2025 C CA . GLN A 1 264 ? 7.674 7.744 24.268 1.00 56.59 264 GLN A CA 1
ATOM 2026 C C . GLN A 1 264 ? 7.013 8.871 23.469 1.00 56.59 264 GLN A C 1
ATOM 2028 O O . GLN A 1 264 ? 5.938 8.677 22.914 1.00 56.59 264 GLN A O 1
ATOM 2033 N N . GLU A 1 265 ? 7.705 10.000 23.294 1.00 62.75 265 GLU A N 1
ATOM 2034 C CA . GLU A 1 265 ? 7.200 11.109 22.475 1.00 62.75 265 GLU A CA 1
ATOM 2035 C C . GLU A 1 265 ? 6.994 10.715 21.001 1.00 62.75 265 GLU A C 1
ATOM 2037 O O . GLU A 1 265 ? 6.103 11.228 20.330 1.00 62.75 265 GLU A O 1
ATOM 2042 N N . ARG A 1 266 ? 7.784 9.766 20.485 1.00 61.53 266 ARG A N 1
ATOM 2043 C CA . ARG A 1 266 ? 7.628 9.258 19.112 1.00 61.53 266 ARG A CA 1
ATOM 2044 C C . ARG A 1 266 ? 6.416 8.362 18.955 1.00 61.53 266 ARG A C 1
ATOM 2046 O O . ARG A 1 266 ? 5.671 8.544 18.003 1.00 61.53 266 ARG A O 1
ATOM 2053 N N . ILE A 1 267 ? 6.235 7.417 19.875 1.00 61.62 267 ILE A N 1
ATOM 2054 C CA . ILE A 1 267 ? 5.053 6.549 19.889 1.00 61.62 267 ILE A CA 1
ATOM 2055 C C . ILE A 1 267 ? 3.803 7.425 19.987 1.00 61.62 267 ILE A C 1
ATOM 2057 O O . ILE A 1 267 ? 2.905 7.299 19.163 1.00 61.62 267 ILE A O 1
ATOM 2061 N N . ARG A 1 268 ? 3.808 8.401 20.904 1.00 67.69 268 ARG A N 1
ATOM 2062 C CA . ARG A 1 268 ? 2.733 9.387 21.055 1.00 67.69 268 ARG A CA 1
ATOM 2063 C C . ARG A 1 268 ? 2.458 10.161 19.763 1.00 67.69 268 ARG A C 1
ATOM 2065 O O . ARG A 1 268 ? 1.300 10.362 19.418 1.00 67.69 268 ARG A O 1
ATOM 2072 N N . ARG A 1 269 ? 3.502 10.569 19.035 1.00 71.31 269 ARG A N 1
ATOM 2073 C CA . ARG A 1 269 ? 3.351 11.246 17.739 1.00 71.31 269 ARG A CA 1
ATOM 2074 C C . ARG A 1 269 ? 2.722 10.341 16.683 1.00 71.31 269 ARG A C 1
ATOM 2076 O O . ARG A 1 269 ? 1.755 10.756 16.064 1.00 71.31 269 ARG A O 1
ATOM 2083 N N . TYR A 1 270 ? 3.239 9.126 16.490 1.00 68.75 270 TYR A N 1
ATOM 2084 C CA . TYR A 1 270 ? 2.674 8.204 15.499 1.00 68.75 270 TYR A CA 1
ATOM 2085 C C . TYR A 1 270 ? 1.220 7.855 15.813 1.00 68.75 270 TYR A C 1
ATOM 2087 O O . TYR A 1 270 ? 0.416 7.759 14.895 1.00 68.75 270 TYR A O 1
ATOM 2095 N N . ARG A 1 271 ? 0.864 7.730 17.096 1.00 71.06 271 ARG A N 1
ATOM 2096 C CA . ARG A 1 271 ? -0.529 7.538 17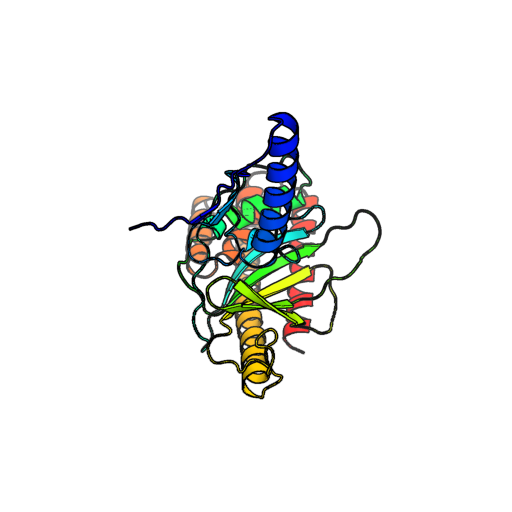.512 1.00 71.06 271 ARG A CA 1
ATOM 2097 C C . ARG A 1 271 ? -1.411 8.717 17.162 1.00 71.06 271 ARG A C 1
ATOM 2099 O O . ARG A 1 271 ? -2.422 8.510 16.513 1.00 71.06 271 ARG A O 1
ATOM 2106 N N . ALA A 1 272 ? -0.999 9.932 17.521 1.00 78.56 272 ALA A N 1
ATOM 2107 C CA . ALA A 1 272 ? -1.768 11.129 17.196 1.00 78.56 272 ALA A CA 1
ATOM 2108 C C . ALA A 1 272 ? -2.017 11.248 15.682 1.00 78.56 272 ALA A C 1
ATOM 2110 O O . ALA A 1 272 ? -3.106 11.622 15.266 1.00 78.56 272 ALA A O 1
ATOM 2111 N N . GLU A 1 273 ? -1.037 10.870 14.857 1.00 77.75 273 GLU A N 1
ATOM 2112 C CA . GLU A 1 273 ? -1.186 10.869 13.398 1.00 77.75 273 GLU A CA 1
ATOM 2113 C C . GLU A 1 273 ? -2.087 9.734 12.875 1.00 77.75 273 GLU A C 1
ATOM 2115 O O . GLU A 1 273 ? -2.823 9.934 11.910 1.00 77.75 273 GLU A O 1
ATOM 2120 N N . ILE A 1 274 ? -2.074 8.553 13.506 1.00 79.69 274 ILE A N 1
ATOM 2121 C CA . ILE A 1 274 ? -3.001 7.454 13.179 1.00 79.69 274 ILE A CA 1
ATOM 2122 C C . ILE A 1 274 ? -4.431 7.793 13.622 1.00 79.69 274 ILE A C 1
ATOM 2124 O O . ILE A 1 274 ? -5.368 7.516 12.880 1.00 79.69 274 ILE A O 1
ATOM 2128 N N . GLU A 1 275 ? -4.614 8.406 14.791 1.00 83.00 275 GLU A N 1
ATOM 2129 C CA . GLU A 1 275 ? -5.910 8.886 15.287 1.00 83.00 275 GLU A CA 1
ATOM 2130 C C . GLU A 1 275 ? -6.477 9.991 14.392 1.00 83.00 275 GLU A C 1
ATOM 2132 O O . GLU A 1 275 ? -7.660 9.966 14.061 1.00 83.00 275 GLU A O 1
ATOM 2137 N N . GLU A 1 276 ? -5.635 10.927 13.943 1.00 84.94 276 GLU A N 1
ATOM 2138 C CA . GLU A 1 276 ? -6.020 11.938 12.955 1.00 84.94 276 GLU A CA 1
ATOM 2139 C C . GLU A 1 276 ? -6.474 11.274 11.648 1.00 84.94 276 GLU A C 1
ATOM 2141 O O . GLU A 1 276 ? -7.561 11.571 11.150 1.00 84.94 276 GLU A O 1
ATOM 2146 N N . LEU A 1 277 ? -5.693 10.320 11.126 1.00 85.12 277 LEU A N 1
ATOM 2147 C CA . LEU A 1 277 ? -6.065 9.556 9.935 1.00 85.12 277 LEU A CA 1
ATOM 2148 C C . LEU A 1 277 ? -7.381 8.792 10.135 1.00 85.12 277 LEU A C 1
ATOM 2150 O O . LEU A 1 277 ? -8.202 8.746 9.219 1.00 85.12 277 LEU A O 1
ATOM 2154 N N . LEU A 1 278 ? -7.599 8.210 11.314 1.00 87.56 278 LEU A N 1
ATOM 2155 C CA . LEU A 1 278 ? -8.828 7.503 11.647 1.00 87.56 278 LEU A CA 1
ATOM 2156 C C . LEU A 1 278 ? -10.029 8.456 11.672 1.00 87.56 278 LEU A C 1
ATOM 2158 O O . LEU A 1 278 ? -11.049 8.149 11.062 1.00 87.56 278 LEU A O 1
ATOM 2162 N N . GLY A 1 279 ? -9.891 9.638 12.276 1.00 86.19 279 GLY A N 1
ATOM 2163 C CA . GLY A 1 279 ? -10.932 10.667 12.256 1.00 86.19 279 GLY A CA 1
ATOM 2164 C C . GLY A 1 279 ? -11.309 11.091 10.834 1.00 86.19 279 GLY A C 1
ATOM 2165 O O . GLY A 1 279 ? -12.491 11.222 10.522 1.00 86.19 279 GLY A O 1
ATOM 2166 N N . ILE A 1 280 ? -10.322 11.219 9.939 1.00 86.62 280 ILE A N 1
ATOM 2167 C CA . ILE A 1 280 ? -10.562 11.506 8.516 1.00 86.62 280 ILE A CA 1
ATOM 2168 C C . ILE A 1 280 ? -11.202 10.302 7.810 1.00 86.62 280 ILE A C 1
ATOM 2170 O O . ILE A 1 280 ? -12.037 10.472 6.931 1.00 86.62 280 ILE A O 1
ATOM 2174 N N . LEU A 1 281 ? -10.858 9.063 8.166 1.00 87.56 281 LEU A N 1
ATOM 2175 C CA . LEU A 1 281 ? -11.491 7.864 7.602 1.00 87.56 281 LEU A CA 1
ATOM 2176 C C . LEU A 1 281 ? -12.951 7.695 8.043 1.00 87.56 281 LEU A C 1
ATOM 2178 O O . LEU A 1 281 ? -13.682 6.967 7.377 1.00 87.56 281 LEU A O 1
ATOM 2182 N N . GLU A 1 282 ? -13.387 8.370 9.099 1.00 87.12 282 GLU A N 1
ATOM 2183 C CA . GLU A 1 282 ? -14.738 8.255 9.656 1.00 87.12 282 GLU A CA 1
ATOM 2184 C C . GLU A 1 282 ? -15.698 9.382 9.257 1.00 87.12 282 GLU A C 1
ATOM 2186 O O . GLU A 1 282 ? -16.909 9.194 9.367 1.00 87.12 282 GLU A O 1
ATOM 2191 N N . SER A 1 283 ? -15.182 10.528 8.800 1.00 83.06 283 SER A N 1
ATOM 2192 C CA . SER A 1 283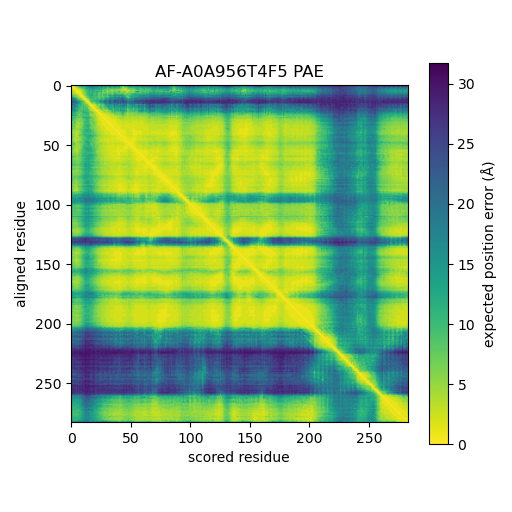 ? -15.972 11.732 8.485 1.00 83.06 283 SER A CA 1
ATOM 2193 C C . SER A 1 283 ? -16.791 11.659 7.194 1.00 83.06 283 SER A C 1
ATOM 2195 O O . SER A 1 283 ? -17.981 12.018 7.222 1.00 83.06 283 SER A O 1
#

Secondary structure (DSSP, 8-state):
----EEE-----S-S-HHHHHHHHHHHHHHHHHHHHHH-TT-SS-EEETTEE---GGG-TTTSS-SSEEEEEEEEE--SS--EEPPGGGGSPPPPP-S-HHHHHHHHHHTTPPP-SEESEEEEEEEE--SS---PEEEEEEEEETTEEEEEEEEEEEEESEEEEEEEE-TTPPB-TTSSSB---HHHHHHHHHHHHHHHHHHHHHHHHHHHHHHHHHHHHHTS---THHHHHHHHHHTTT-HHHHHHHHHHHHGGGS---HHHHHHHHHHHHHHHHHHHHHH-

Mean predicted aligned error: 10.66 Å

Radius of gyration: 21.19 Å; Cα contacts (8 Å, |Δi|>4): 465; chains: 1; bounding box: 52×47×76 Å

pLDDT: mean 76.41, std 19.62, range [32.22, 98.5]